Protein AF-0000000072588534 (afdb_homodimer)

Organism: Burkholderia pseudomallei (strain K96243) (NCBI:txid272560)

Sequence (194 aa):
MSRCAEKNYSAMSANGRPAMPDQKMPRVERAVLEARDKFARLEALFHVIKERLEDDCTYEWLLADLGAATAAQYAVEMNQIGQQRSAKQSSQNEVIAMSRCAEKNYSAMSANGRPAMPDQKMPRVERAVLEARDKFARLEALFHVIKERLEDDCTYEWLLADLGAATAAQYAVEMNQIGQQRSAKQSSQNEVIA

Structure (mmCIF, N/CA/C/O backbone):
data_AF-0000000072588534-model_v1
#
loop_
_entity.id
_entity.type
_entity.pdbx_description
1 polymer 'Uncharacterized protein'
#
loop_
_atom_site.group_PDB
_atom_site.id
_atom_site.type_symbol
_atom_site.label_atom_id
_atom_site.label_alt_id
_atom_site.label_comp_id
_atom_site.label_asym_id
_atom_site.label_entity_id
_atom_site.label_seq_id
_atom_site.pdbx_PDB_ins_code
_atom_site.Cartn_x
_atom_site.Cartn_y
_atom_site.Cartn_z
_atom_site.occupancy
_atom_site.B_iso_or_equiv
_atom_site.auth_seq_id
_atom_site.auth_comp_id
_atom_site.auth_asym_id
_atom_site.auth_atom_id
_atom_site.pdbx_PDB_model_num
ATOM 1 N N . MET A 1 1 ? 24.344 -12.523 -12.328 1 24.28 1 MET A N 1
ATOM 2 C CA . MET A 1 1 ? 23.766 -11.219 -12.031 1 24.28 1 MET A CA 1
ATOM 3 C C . MET A 1 1 ? 22.625 -10.906 -13.008 1 24.28 1 MET A C 1
ATOM 5 O O . MET A 1 1 ? 22.828 -10.25 -14.023 1 24.28 1 MET A O 1
ATOM 9 N N . SER A 1 2 ? 21.672 -11.891 -13.398 1 23.45 2 SER A N 1
ATOM 10 C CA . SER A 1 2 ? 21.234 -12.188 -14.758 1 23.45 2 SER A CA 1
ATOM 11 C C . SER A 1 2 ? 20.266 -11.125 -15.273 1 23.45 2 SER A C 1
ATOM 13 O O . SER A 1 2 ? 19.688 -10.383 -14.484 1 23.45 2 SER A O 1
ATOM 15 N N . ARG A 1 3 ? 19.797 -11.359 -16.594 1 24.72 3 ARG A N 1
ATOM 16 C CA . ARG A 1 3 ? 19.234 -10.719 -17.781 1 24.72 3 ARG A CA 1
ATOM 17 C C . ARG A 1 3 ? 17.812 -10.227 -17.516 1 24.72 3 ARG A C 1
ATOM 19 O O . ARG A 1 3 ? 17.188 -9.641 -18.391 1 24.72 3 ARG A O 1
ATOM 26 N N . CYS A 1 4 ? 17.188 -10.906 -16.531 1 26.67 4 CYS A N 1
ATOM 27 C CA . CYS A 1 4 ? 15.734 -10.891 -16.703 1 26.67 4 CYS A CA 1
ATOM 28 C C . CYS A 1 4 ? 15.172 -9.508 -16.422 1 26.67 4 CYS A C 1
ATOM 30 O O . CYS A 1 4 ? 13.953 -9.344 -16.312 1 26.67 4 CYS A O 1
ATOM 32 N N . ALA A 1 5 ? 15.992 -8.445 -16.016 1 24.62 5 ALA A N 1
ATOM 33 C CA . ALA A 1 5 ? 15.391 -7.395 -15.203 1 24.62 5 ALA A CA 1
ATOM 34 C C . ALA A 1 5 ? 14.695 -6.352 -16.078 1 24.62 5 ALA A C 1
ATOM 36 O O . ALA A 1 5 ? 14.25 -5.316 -15.578 1 24.62 5 ALA A O 1
ATOM 37 N N . GLU A 1 6 ? 14.602 -6.441 -17.484 1 22.14 6 GLU A N 1
ATOM 38 C CA . GLU A 1 6 ? 14.508 -5.059 -17.953 1 22.14 6 GLU A CA 1
ATOM 39 C C . GLU A 1 6 ? 13.062 -4.559 -17.906 1 22.14 6 GLU A C 1
ATOM 41 O O . GLU A 1 6 ? 12.781 -3.432 -18.312 1 22.14 6 GLU A O 1
ATOM 46 N N . LYS A 1 7 ? 12.039 -5.434 -17.516 1 23.59 7 LYS A N 1
ATOM 47 C CA . LYS A 1 7 ? 10.789 -4.98 -18.109 1 23.59 7 LYS A CA 1
ATOM 48 C C . LYS A 1 7 ? 10.414 -3.59 -17.609 1 23.59 7 LYS A C 1
ATOM 50 O O . LYS A 1 7 ? 10.836 -3.18 -16.531 1 23.59 7 LYS A O 1
ATOM 55 N N . ASN A 1 8 ? 9.352 -2.934 -18.328 1 20.25 8 ASN A N 1
ATOM 56 C CA . ASN A 1 8 ? 8.695 -1.757 -18.891 1 20.25 8 ASN A CA 1
ATOM 57 C C . ASN A 1 8 ? 7.676 -1.165 -17.922 1 20.25 8 ASN A C 1
ATOM 59 O O . ASN A 1 8 ? 6.5 -1.545 -17.938 1 20.25 8 ASN A O 1
ATOM 63 N N . TYR A 1 9 ? 7.938 -1.146 -16.562 1 27.77 9 TYR A N 1
ATOM 64 C CA . TYR A 1 9 ? 6.828 -0.562 -15.828 1 27.77 9 TYR A CA 1
ATOM 65 C C . TYR A 1 9 ? 6.555 0.866 -16.281 1 27.77 9 TYR A C 1
ATOM 67 O O . TYR A 1 9 ? 7.309 1.785 -15.953 1 27.77 9 TYR A O 1
ATOM 75 N N . SER A 1 10 ? 5.965 1.057 -17.484 1 22.94 10 SER A N 1
ATOM 76 C CA . SER A 1 10 ? 5.727 2.367 -18.078 1 22.94 10 SER A CA 1
ATOM 77 C C . SER A 1 10 ? 4.855 3.234 -17.188 1 22.94 10 SER A C 1
ATOM 79 O O . SER A 1 10 ? 4.254 2.74 -16.234 1 22.94 10 SER A O 1
ATOM 81 N N . ALA A 1 11 ? 3.742 4.094 -18 1 23.7 11 ALA A N 1
ATOM 82 C CA . ALA A 1 11 ? 3.301 5.469 -18.203 1 23.7 11 ALA A CA 1
ATOM 83 C C . ALA A 1 11 ? 2.113 5.809 -17.312 1 23.7 11 ALA A C 1
ATOM 85 O O . ALA A 1 11 ? 0.962 5.559 -17.672 1 23.7 11 ALA A O 1
ATOM 86 N N . MET A 1 12 ? 1.927 5.289 -16.094 1 29.05 12 MET A N 1
ATOM 87 C CA . MET A 1 12 ? 0.706 5.77 -15.453 1 29.05 12 MET A CA 1
ATOM 88 C C . MET A 1 12 ? 0.675 7.297 -15.422 1 29.05 12 MET A C 1
ATOM 90 O O . MET A 1 12 ? 1.501 7.922 -14.75 1 29.05 12 MET A O 1
ATOM 94 N N . SER A 1 13 ? 0.109 7.973 -16.516 1 23.45 13 SER A N 1
ATOM 95 C CA . SER A 1 13 ? 0.16 9.391 -16.844 1 23.45 13 SER A CA 1
ATOM 96 C C . SER A 1 13 ? -0.612 10.227 -15.82 1 23.45 13 SER A C 1
ATOM 98 O O . SER A 1 13 ? -1.438 9.695 -15.078 1 23.45 13 SER A O 1
ATOM 100 N N . ALA A 1 14 ? -0.593 11.781 -16.188 1 27.02 14 ALA A N 1
ATOM 101 C CA . ALA A 1 14 ? -0.363 13.18 -15.836 1 27.02 14 ALA A CA 1
ATOM 102 C C . ALA A 1 14 ? -1.682 13.906 -15.594 1 27.02 14 ALA A C 1
ATOM 104 O O . ALA A 1 14 ? -2.102 14.727 -16.422 1 27.02 14 ALA A O 1
ATOM 105 N N . ASN A 1 15 ? -2.74 13.188 -15.172 1 29.55 15 ASN A N 1
ATOM 106 C CA . ASN A 1 15 ? -3.893 14.07 -15.312 1 29.55 15 ASN A CA 1
ATOM 107 C C . ASN A 1 15 ? -3.645 15.422 -14.648 1 29.55 15 ASN A C 1
ATOM 109 O O . ASN A 1 15 ? -3.027 15.492 -13.586 1 29.55 15 ASN A O 1
ATOM 113 N N . GLY A 1 16 ? -3.568 16.578 -15.375 1 25.59 16 GLY A N 1
ATOM 114 C CA . GLY A 1 16 ? -3.287 18 -15.359 1 25.59 16 GLY A CA 1
ATOM 115 C C . GLY A 1 16 ? -4.207 18.781 -14.438 1 25.59 16 GLY A C 1
ATOM 116 O O . GLY A 1 16 ? -5.066 19.531 -14.898 1 25.59 16 GLY A O 1
ATOM 117 N N . ARG A 1 17 ? -4.934 18.422 -13.477 1 35.12 17 ARG A N 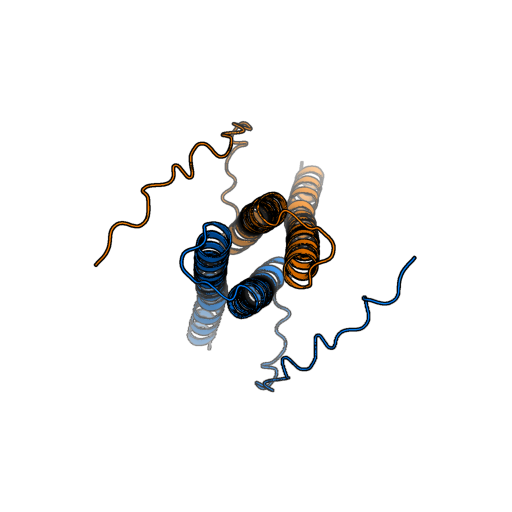1
ATOM 118 C CA . ARG A 1 17 ? -5.82 19.375 -12.828 1 35.12 17 ARG A CA 1
ATOM 119 C C . ARG A 1 17 ? -5.07 20.656 -12.445 1 35.12 17 ARG A C 1
ATOM 121 O O . ARG A 1 17 ? -3.895 20.594 -12.078 1 35.12 17 ARG A O 1
ATOM 128 N N . PRO A 1 18 ? -5.598 21.797 -12.805 1 33.94 18 PRO A N 1
ATOM 129 C CA . PRO A 1 18 ? -4.977 23.094 -12.594 1 33.94 18 PRO A CA 1
ATOM 130 C C . PRO A 1 18 ? -4.617 23.359 -11.125 1 33.94 18 PRO A C 1
ATOM 132 O O . PRO A 1 18 ? -5.281 22.828 -10.227 1 33.94 18 PRO A O 1
ATOM 135 N N . ALA A 1 19 ? -3.338 23.859 -10.906 1 36.66 19 ALA A N 1
ATOM 136 C CA . ALA A 1 19 ? -2.697 24.141 -9.617 1 36.66 19 ALA A CA 1
ATOM 137 C C . ALA A 1 19 ? -3.486 25.172 -8.828 1 36.66 19 ALA A C 1
ATOM 139 O O . ALA A 1 19 ? -3.635 26.312 -9.273 1 36.66 19 ALA A O 1
ATOM 140 N N . MET A 1 20 ? -4.691 24.891 -8.352 1 38.44 20 MET A N 1
ATOM 141 C CA . MET A 1 20 ? -5.168 25.891 -7.391 1 38.44 20 MET A CA 1
ATOM 142 C C . MET A 1 20 ? -4 26.547 -6.672 1 38.44 20 MET A C 1
ATOM 144 O O . MET A 1 20 ? -2.926 25.969 -6.547 1 38.44 20 MET A O 1
ATOM 148 N N . PRO A 1 21 ? -4.094 27.906 -6.473 1 43.03 21 PRO A N 1
ATOM 149 C CA . PRO A 1 21 ? -3.002 28.562 -5.746 1 43.03 21 PRO A CA 1
ATOM 150 C C . PRO A 1 21 ? -2.479 27.719 -4.582 1 43.03 21 PRO A C 1
ATOM 152 O O . PRO A 1 21 ? -3.256 27.047 -3.904 1 43.03 21 PRO A O 1
ATOM 155 N N . ASP A 1 22 ? -1.244 27.203 -4.711 1 44.09 22 ASP A N 1
ATOM 156 C CA . ASP A 1 22 ? -0.475 26.266 -3.91 1 44.09 22 ASP A CA 1
ATOM 157 C C . ASP A 1 22 ? -0.602 26.578 -2.42 1 44.09 22 ASP A C 1
ATOM 159 O O . ASP A 1 22 ? 0.182 27.359 -1.875 1 44.09 22 ASP A O 1
ATOM 163 N N . GLN A 1 23 ? -1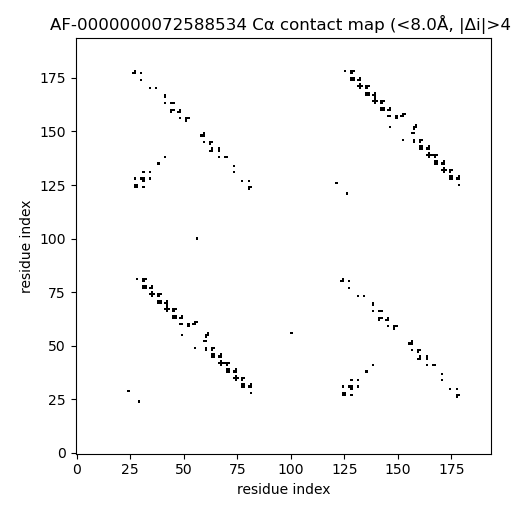.737 27.141 -2.014 1 51.19 23 GLN A N 1
ATOM 164 C CA . GLN A 1 23 ? -1.684 27.203 -0.556 1 51.19 23 GLN A CA 1
ATOM 165 C C . GLN A 1 23 ? -0.956 25.984 0.014 1 51.19 23 GLN A C 1
ATOM 167 O O . GLN A 1 23 ? -1.319 24.844 -0.278 1 51.19 23 GLN A O 1
ATOM 172 N N . LYS A 1 24 ? 0.282 26.234 0.31 1 65.31 24 LYS A N 1
ATOM 173 C CA . LYS A 1 24 ? 1.261 25.219 0.698 1 65.31 24 LYS A CA 1
ATOM 174 C C . LYS A 1 24 ? 0.671 24.25 1.716 1 65.31 24 LYS A C 1
ATOM 176 O O . LYS A 1 24 ? 0.325 24.641 2.832 1 65.31 24 LYS A O 1
ATOM 181 N N . MET A 1 25 ? -0.034 23.344 1.315 1 77.69 25 MET A N 1
ATOM 182 C CA . MET A 1 25 ? -0.526 22.266 2.162 1 77.69 25 MET A CA 1
ATOM 183 C C . MET A 1 25 ? 0.535 21.844 3.172 1 77.69 25 MET A C 1
ATOM 185 O O . MET A 1 25 ? 1.711 21.719 2.826 1 77.69 25 MET A O 1
ATOM 189 N N . PRO A 1 26 ? 0.074 22 4.457 1 80.31 26 PRO A N 1
ATOM 190 C CA . PRO A 1 26 ? 1.044 21.484 5.43 1 80.31 26 PRO A CA 1
ATOM 191 C C . PRO A 1 26 ? 1.646 20.156 5.008 1 80.31 26 PRO A C 1
ATOM 193 O O . PRO A 1 26 ? 1.003 19.375 4.297 1 80.31 26 PRO A O 1
ATOM 196 N N . ARG A 1 27 ? 2.828 19.922 5.336 1 85.44 27 ARG A N 1
ATOM 197 C CA . ARG A 1 27 ? 3.574 18.719 4.957 1 85.44 27 ARG A CA 1
ATOM 198 C C . ARG A 1 27 ? 2.783 17.469 5.281 1 85.44 27 ARG A C 1
ATOM 200 O O . ARG A 1 27 ? 2.742 16.531 4.48 1 85.44 27 ARG A O 1
ATOM 207 N N . VAL A 1 28 ? 2.166 17.469 6.441 1 87.69 28 VAL A N 1
ATOM 208 C CA . VAL A 1 28 ? 1.434 16.281 6.887 1 87.69 28 VAL A CA 1
ATOM 209 C C . VAL A 1 28 ? 0.201 16.078 6.008 1 87.69 28 VAL A C 1
ATOM 211 O O . VAL A 1 28 ? -0.15 14.945 5.676 1 87.69 28 VAL A O 1
ATOM 214 N N . GLU A 1 29 ? -0.405 17.234 5.664 1 87.38 29 GLU A N 1
ATOM 215 C CA . GLU A 1 29 ? -1.578 17.141 4.801 1 87.38 29 GLU A CA 1
ATOM 216 C C . GLU A 1 29 ? -1.204 16.625 3.412 1 87.38 29 GLU A C 1
ATOM 218 O O . GLU A 1 29 ? -1.919 15.805 2.836 1 87.38 29 GLU A O 1
ATOM 223 N N . ARG A 1 30 ? -0.091 17.109 2.971 1 91.62 30 ARG A N 1
ATOM 224 C CA . ARG A 1 30 ? 0.399 16.656 1.675 1 91.62 30 ARG A CA 1
ATOM 225 C C . ARG A 1 30 ? 0.75 15.164 1.71 1 91.62 30 ARG A C 1
ATOM 227 O O . ARG A 1 30 ? 0.529 14.445 0.733 1 91.62 30 ARG A O 1
ATOM 234 N N . ALA A 1 31 ? 1.218 14.688 2.832 1 93.69 31 ALA A N 1
ATOM 235 C CA . ALA A 1 31 ? 1.618 13.289 2.986 1 93.69 31 ALA A CA 1
ATOM 236 C C . ALA A 1 31 ? 0.416 12.359 2.865 1 93.69 31 ALA A C 1
ATOM 238 O O . ALA A 1 31 ? 0.532 11.25 2.336 1 93.69 31 ALA A O 1
ATOM 239 N N . VAL A 1 32 ? -0.696 12.867 3.316 1 94.75 32 VAL A N 1
ATOM 240 C CA . VAL A 1 32 ? -1.903 12.047 3.238 1 94.75 32 VAL A CA 1
ATOM 241 C C . VAL A 1 32 ? -2.332 11.898 1.781 1 94.75 32 VAL A C 1
ATOM 243 O O . VAL A 1 32 ? -2.693 10.805 1.346 1 94.75 32 VAL A O 1
ATOM 246 N N . LEU A 1 33 ? -2.205 12.961 1.073 1 93.19 33 LEU A N 1
ATOM 247 C CA . LEU A 1 33 ? -2.557 12.914 -0.342 1 93.19 33 LEU A CA 1
ATOM 248 C C . LEU A 1 33 ? -1.575 12.031 -1.112 1 93.19 33 LEU A C 1
ATOM 250 O O . LEU A 1 33 ? -1.979 11.266 -1.989 1 93.19 33 LEU A O 1
ATOM 254 N N . GLU A 1 34 ? -0.393 12.148 -0.75 1 95.31 34 GLU A N 1
ATOM 255 C CA . GLU A 1 34 ? 0.629 11.305 -1.36 1 95.31 34 GLU A CA 1
ATOM 256 C C . GLU A 1 34 ? 0.406 9.836 -1.018 1 95.31 34 GLU A C 1
ATOM 258 O O . GLU A 1 34 ? 0.636 8.953 -1.851 1 95.31 34 GLU A O 1
ATOM 263 N N . ALA A 1 35 ? -0.028 9.609 0.196 1 97.44 35 ALA A N 1
ATOM 264 C CA . ALA A 1 35 ? -0.323 8.242 0.608 1 97.44 35 ALA A CA 1
ATOM 265 C C . ALA A 1 35 ? -1.42 7.629 -0.26 1 97.44 35 ALA A C 1
ATOM 267 O O . ALA A 1 35 ? -1.339 6.461 -0.642 1 97.44 35 ALA A O 1
ATOM 268 N N . ARG A 1 36 ? -2.385 8.422 -0.644 1 97.19 36 ARG A N 1
ATOM 269 C CA . ARG A 1 36 ? -3.438 7.953 -1.539 1 97.19 36 ARG A CA 1
ATOM 270 C C . ARG A 1 36 ? -2.852 7.422 -2.842 1 97.19 36 ARG A C 1
ATOM 272 O O . ARG A 1 36 ? -3.215 6.332 -3.293 1 97.19 36 ARG A O 1
ATOM 279 N N . ASP A 1 37 ? -1.984 8.172 -3.439 1 97.62 37 ASP A N 1
ATOM 280 C CA . ASP A 1 37 ? -1.374 7.777 -4.703 1 97.62 37 ASP A CA 1
ATOM 281 C C . ASP A 1 37 ? -0.491 6.543 -4.527 1 97.62 37 ASP A C 1
ATOM 283 O O . ASP A 1 37 ? -0.427 5.688 -5.414 1 97.62 37 ASP A O 1
ATOM 287 N N . LYS A 1 38 ? 0.158 6.477 -3.445 1 97.69 38 LYS A N 1
ATOM 288 C CA . LYS A 1 38 ? 1.014 5.336 -3.129 1 97.69 38 LYS A CA 1
ATOM 289 C C . LYS A 1 38 ? 0.194 4.059 -2.98 1 97.69 38 LYS A C 1
ATOM 291 O O . LYS A 1 38 ? 0.593 3 -3.469 1 97.69 38 LYS A O 1
ATOM 296 N N . PHE A 1 39 ? -1.006 4.113 -2.363 1 98.38 39 PHE A N 1
ATOM 297 C CA . PHE A 1 39 ? -1.905 2.969 -2.279 1 98.38 39 PHE A CA 1
ATOM 298 C C . PHE A 1 39 ? -2.373 2.545 -3.666 1 98.38 39 PHE A C 1
ATOM 300 O O . PHE A 1 39 ? -2.443 1.352 -3.967 1 98.38 39 PHE A O 1
ATOM 307 N N . ALA A 1 40 ? -2.617 3.504 -4.531 1 98.25 40 ALA A N 1
ATOM 308 C CA . ALA A 1 40 ? -3.049 3.195 -5.895 1 98.25 40 ALA A CA 1
ATOM 309 C C . ALA A 1 40 ? -1.961 2.447 -6.656 1 98.25 40 ALA A C 1
ATOM 311 O O . ALA A 1 40 ? -2.254 1.531 -7.43 1 98.25 40 ALA A O 1
ATOM 312 N N . ARG A 1 41 ? -0.736 2.836 -6.457 1 98 41 ARG A N 1
ATOM 313 C CA . ARG A 1 41 ? 0.383 2.16 -7.105 1 98 41 ARG A CA 1
ATOM 314 C C . ARG A 1 41 ? 0.508 0.72 -6.621 1 98 41 ARG A C 1
ATOM 316 O O . ARG A 1 41 ? 0.754 -0.188 -7.418 1 98 41 ARG A O 1
ATOM 323 N N . LEU A 1 42 ? 0.341 0.483 -5.34 1 98.56 42 LEU A N 1
ATOM 324 C CA . LEU A 1 42 ? 0.404 -0.87 -4.797 1 98.56 42 LEU A CA 1
ATOM 325 C C . LEU A 1 42 ? -0.773 -1.707 -5.285 1 98.56 42 LEU A C 1
ATOM 327 O O . LEU A 1 42 ? -0.611 -2.887 -5.602 1 98.56 42 LEU A O 1
ATOM 331 N N . GLU A 1 43 ? -1.953 -1.139 -5.363 1 98.56 43 GLU A N 1
ATOM 332 C CA . GLU A 1 43 ? -3.096 -1.821 -5.965 1 98.56 43 GLU A CA 1
ATOM 333 C C . GLU A 1 43 ? -2.766 -2.324 -7.367 1 98.56 43 GLU A C 1
ATOM 335 O O . GLU A 1 43 ? -3.062 -3.471 -7.707 1 98.56 43 GLU A O 1
ATOM 340 N N . ALA A 1 44 ? -2.172 -1.477 -8.156 1 98.31 44 ALA A N 1
ATOM 341 C CA . ALA A 1 44 ? -1.819 -1.82 -9.531 1 98.31 44 ALA A CA 1
ATOM 342 C C . ALA A 1 44 ? -0.85 -2.998 -9.57 1 98.31 44 ALA A C 1
ATOM 344 O O . ALA A 1 44 ? -0.979 -3.889 -10.414 1 98.31 44 ALA A O 1
ATOM 345 N N . LEU A 1 45 ? 0.072 -3.033 -8.664 1 97.69 45 LEU A N 1
ATOM 346 C CA . LEU A 1 45 ? 1.027 -4.133 -8.625 1 97.69 45 LEU A CA 1
ATOM 347 C C . LEU A 1 45 ? 0.322 -5.457 -8.344 1 97.69 45 LEU A C 1
ATOM 349 O O . LEU A 1 45 ? 0.611 -6.469 -8.992 1 97.69 45 LEU A O 1
ATOM 353 N N . PHE A 1 46 ? -0.643 -5.508 -7.453 1 97.94 46 PHE A N 1
ATOM 354 C CA . PHE A 1 46 ? -1.429 -6.707 -7.188 1 97.94 46 PHE A CA 1
ATOM 355 C C . PHE A 1 46 ? -2.201 -7.137 -8.43 1 97.94 46 PHE A C 1
ATOM 357 O O . PHE A 1 46 ? -2.303 -8.328 -8.727 1 97.94 46 PHE A O 1
ATOM 364 N N . HIS A 1 47 ? -2.74 -6.148 -9.172 1 98 47 HIS A N 1
ATOM 365 C CA . HIS A 1 47 ? -3.508 -6.473 -10.367 1 98 47 HIS A CA 1
ATOM 366 C C . HIS A 1 47 ? -2.629 -7.137 -11.422 1 98 47 HIS A C 1
ATOM 368 O O . HIS A 1 47 ? -3.055 -8.086 -12.078 1 98 47 HIS A O 1
ATOM 374 N N . VAL A 1 48 ? -1.447 -6.719 -11.602 1 97.81 48 VAL A N 1
ATOM 375 C CA . VAL A 1 48 ? -0.535 -7.309 -12.578 1 97.81 48 VAL A CA 1
ATOM 376 C C . VAL A 1 48 ? -0.204 -8.742 -12.172 1 97.81 48 VAL A C 1
ATOM 378 O O . VAL A 1 48 ? -0.158 -9.633 -13.023 1 97.81 48 VAL A O 1
ATOM 381 N N . ILE A 1 49 ? 0.049 -9.008 -10.891 1 97 49 ILE A N 1
ATOM 382 C CA . ILE A 1 49 ? 0.326 -10.352 -10.398 1 97 49 ILE A CA 1
ATOM 383 C C . ILE A 1 49 ? -0.844 -11.273 -10.727 1 97 49 ILE A C 1
ATOM 385 O O . ILE A 1 49 ? -0.646 -12.375 -11.242 1 97 49 ILE A O 1
ATOM 389 N N . LYS A 1 50 ? -2.043 -10.836 -10.5 1 96.56 50 LYS A N 1
ATOM 390 C CA . LYS A 1 50 ? -3.246 -11.609 -10.805 1 96.56 50 LYS A CA 1
ATOM 391 C C . LYS A 1 50 ? -3.299 -11.977 -12.281 1 96.56 50 LYS A C 1
ATOM 393 O O . LYS A 1 50 ? -3.627 -13.109 -12.633 1 96.56 50 LYS A O 1
ATOM 398 N N . GLU A 1 51 ? -3.012 -11.047 -13.039 1 96.19 51 GLU A N 1
ATOM 399 C CA . GLU A 1 51 ? -3.066 -11.242 -14.484 1 96.19 51 GLU A CA 1
ATOM 400 C C . GLU A 1 51 ? -2.059 -12.297 -14.93 1 96.19 51 GLU A C 1
ATOM 402 O O . GLU A 1 51 ? -2.299 -13.023 -15.898 1 96.19 51 GLU A O 1
ATOM 407 N N . ARG A 1 52 ? -0.991 -12.367 -14.219 1 94.62 52 ARG A N 1
ATOM 408 C CA . ARG A 1 52 ? 0.084 -13.281 -14.586 1 94.62 52 ARG A CA 1
ATOM 409 C C . ARG A 1 52 ? -0.157 -14.672 -14.016 1 94.62 52 ARG A C 1
ATOM 411 O O . ARG A 1 52 ? 0.431 -15.648 -14.484 1 94.62 52 ARG A O 1
ATOM 418 N N . LEU A 1 53 ? -0.962 -14.633 -12.906 1 92.88 53 LEU A N 1
ATOM 419 C CA . LEU A 1 53 ? -1.292 -15.922 -12.305 1 92.88 53 LEU A CA 1
ATOM 420 C C . LEU A 1 53 ? -2.418 -16.609 -13.07 1 92.88 53 LEU A C 1
ATOM 422 O O . LEU A 1 53 ? -3.424 -15.977 -13.398 1 92.88 53 LEU A O 1
ATOM 426 N N . GLU A 1 54 ? -2.305 -17.328 -14.102 1 82.5 54 GLU A N 1
ATOM 427 C CA . GLU A 1 54 ? -3.139 -18.016 -15.078 1 82.5 54 GLU A CA 1
ATOM 428 C C . GLU A 1 54 ? -4.402 -18.578 -14.43 1 82.5 54 GLU A C 1
ATOM 430 O O . GLU A 1 54 ? -5.477 -18.547 -15.031 1 82.5 54 GLU A O 1
ATOM 435 N N . ASP A 1 55 ? -4.363 -19.078 -13.242 1 90.31 55 ASP A N 1
ATOM 436 C CA . ASP A 1 55 ? -5.48 -19.703 -12.555 1 90.31 55 ASP A CA 1
ATOM 437 C C . ASP A 1 55 ? -5.977 -18.844 -11.398 1 90.31 55 ASP A C 1
ATOM 439 O O . ASP A 1 55 ? -5.23 -18.562 -10.461 1 90.31 55 ASP A O 1
ATOM 443 N N . ASP A 1 56 ? -7.203 -18.453 -11.406 1 89.81 56 ASP A N 1
ATOM 444 C CA . ASP A 1 56 ? -7.797 -17.578 -10.398 1 89.81 56 ASP A CA 1
ATOM 445 C C . ASP A 1 56 ? -8.266 -18.375 -9.188 1 89.81 56 ASP A C 1
ATOM 447 O O . ASP A 1 56 ? -8.875 -17.828 -8.273 1 89.81 56 ASP A O 1
ATOM 451 N N . CYS A 1 57 ? -7.992 -19.594 -9.094 1 91.38 57 CYS A N 1
ATOM 452 C CA . CYS A 1 57 ? -8.422 -20.453 -7.988 1 91.38 57 CYS A CA 1
ATOM 453 C C . CYS A 1 57 ? -7.254 -20.797 -7.074 1 91.38 57 CYS A C 1
ATOM 455 O O . CYS A 1 57 ? -7.418 -21.516 -6.094 1 91.38 57 CYS A O 1
ATOM 457 N N . THR A 1 58 ? -6.145 -20.281 -7.398 1 92.56 58 THR A N 1
ATOM 458 C CA . THR A 1 58 ? -4.988 -20.562 -6.555 1 92.56 58 THR A CA 1
ATOM 459 C C . THR A 1 58 ? -4.988 -19.656 -5.324 1 92.56 58 THR A C 1
ATOM 461 O O . THR A 1 58 ? -5.609 -18.594 -5.332 1 92.56 58 THR A O 1
ATOM 464 N N . TYR A 1 59 ? -4.289 -20.094 -4.277 1 95 59 TYR A N 1
ATOM 465 C CA . TYR A 1 59 ? -4.137 -19.312 -3.053 1 95 59 TYR A CA 1
ATOM 466 C C . TYR A 1 59 ? -3.428 -18 -3.324 1 95 59 TYR A C 1
ATOM 468 O O . TYR A 1 59 ? -3.834 -16.953 -2.816 1 95 59 TYR A O 1
ATOM 476 N N . GLU A 1 60 ? -2.43 -18.031 -4.258 1 94.94 60 GLU A N 1
ATOM 477 C CA . GLU A 1 60 ? -1.669 -16.844 -4.594 1 94.94 60 GLU A CA 1
ATOM 478 C C . GLU A 1 60 ? -2.553 -15.797 -5.277 1 94.94 60 GLU A C 1
ATOM 480 O O . GLU A 1 60 ? -2.443 -14.602 -5 1 94.94 60 GLU A O 1
ATOM 485 N N . TRP A 1 61 ? -3.393 -16.281 -6.09 1 96.19 61 TRP A N 1
ATOM 486 C CA . TRP A 1 61 ? -4.309 -15.375 -6.781 1 96.19 61 TRP A CA 1
ATOM 487 C C . TRP A 1 61 ? -5.277 -14.727 -5.801 1 96.19 61 TRP A C 1
ATOM 489 O O . TRP A 1 61 ? -5.5 -13.508 -5.852 1 96.19 61 TRP A O 1
ATOM 499 N N . LEU A 1 62 ? -5.781 -15.484 -4.859 1 97.12 62 LEU A N 1
ATOM 500 C CA . LEU A 1 62 ? -6.723 -14.977 -3.865 1 97.12 62 LEU A CA 1
ATOM 501 C C . LEU A 1 62 ? -6.059 -13.938 -2.969 1 97.12 62 LEU A C 1
ATOM 503 O O . LEU A 1 62 ? -6.672 -12.922 -2.627 1 97.12 62 LEU A O 1
ATOM 507 N N . LEU A 1 63 ? -4.836 -14.172 -2.654 1 97.38 63 LEU A N 1
ATOM 508 C CA . LEU A 1 63 ? -4.086 -13.219 -1.839 1 97.38 63 LEU A CA 1
ATOM 509 C C . LEU A 1 63 ? -3.852 -11.922 -2.598 1 97.38 63 LEU A C 1
ATOM 511 O O . LEU A 1 63 ? -3.971 -10.836 -2.025 1 97.38 63 LEU A O 1
ATOM 515 N N . ALA A 1 64 ? -3.527 -12.008 -3.869 1 97.88 64 ALA A N 1
ATOM 516 C CA . ALA A 1 64 ? -3.344 -10.82 -4.703 1 97.88 64 ALA A CA 1
ATOM 517 C C . ALA A 1 64 ? -4.645 -10.031 -4.828 1 97.88 64 ALA A C 1
ATOM 519 O O . ALA A 1 64 ? -4.637 -8.797 -4.785 1 97.88 64 ALA A O 1
ATOM 520 N N . ASP A 1 65 ? -5.758 -10.742 -4.91 1 97.88 65 ASP A N 1
ATOM 521 C CA . ASP A 1 65 ? -7.07 -10.109 -4.973 1 97.88 65 ASP A CA 1
ATOM 522 C C . ASP A 1 65 ? -7.387 -9.367 -3.674 1 97.88 65 ASP A C 1
ATOM 524 O O . ASP A 1 65 ? -7.844 -8.227 -3.701 1 97.88 65 ASP A O 1
ATOM 528 N N . LEU A 1 66 ? -7.145 -9.984 -2.582 1 97.75 66 LEU A N 1
ATOM 529 C CA . LEU A 1 66 ? -7.316 -9.359 -1.273 1 97.75 66 LEU A CA 1
ATOM 530 C C . LEU A 1 66 ? -6.418 -8.141 -1.128 1 97.75 66 LEU A C 1
ATOM 532 O O . LEU A 1 66 ? -6.855 -7.094 -0.638 1 97.75 66 LEU A O 1
ATOM 536 N N . GLY A 1 67 ? -5.145 -8.289 -1.611 1 98.31 67 GLY A N 1
ATOM 537 C CA . GLY A 1 67 ? -4.215 -7.172 -1.588 1 98.31 67 GLY A CA 1
ATOM 538 C C . GLY A 1 67 ? -4.688 -5.988 -2.412 1 98.31 67 GLY A C 1
ATOM 539 O O . GLY A 1 67 ? -4.641 -4.848 -1.948 1 98.31 67 GLY A O 1
ATOM 540 N N . ALA A 1 68 ? -5.207 -6.211 -3.553 1 98.06 68 ALA A N 1
ATOM 541 C CA . ALA A 1 68 ? -5.715 -5.16 -4.434 1 98.06 68 ALA A CA 1
ATOM 542 C C . ALA A 1 68 ? -6.898 -4.438 -3.801 1 98.06 68 ALA A C 1
ATOM 544 O O . ALA A 1 68 ? -6.945 -3.205 -3.783 1 98.06 68 ALA A O 1
ATOM 545 N N . ALA A 1 69 ? -7.809 -5.188 -3.256 1 98.25 69 ALA A N 1
ATOM 546 C CA . ALA A 1 69 ? -8.992 -4.621 -2.619 1 98.25 69 ALA A CA 1
ATOM 547 C C . ALA A 1 69 ? -8.617 -3.797 -1.392 1 98.25 69 ALA A C 1
ATOM 549 O O . ALA A 1 69 ? -9.148 -2.705 -1.182 1 98.25 69 ALA A O 1
ATOM 550 N N . THR A 1 70 ? -7.742 -4.273 -0.611 1 98.31 70 THR A N 1
ATOM 551 C CA . THR A 1 70 ? -7.273 -3.6 0.595 1 98.31 70 THR A CA 1
ATOM 552 C C . THR A 1 70 ? -6.594 -2.279 0.247 1 98.31 70 THR A C 1
ATOM 554 O O . THR A 1 70 ? -6.887 -1.245 0.851 1 98.31 70 THR A O 1
ATOM 557 N N . ALA A 1 71 ? -5.727 -2.297 -0.741 1 98.5 71 ALA A N 1
ATOM 558 C CA . ALA A 1 71 ? -5.039 -1.087 -1.184 1 98.5 71 ALA A CA 1
ATOM 559 C C . ALA A 1 71 ? -6.031 -0.052 -1.705 1 98.5 71 ALA A C 1
ATOM 561 O O . ALA A 1 71 ? -5.902 1.141 -1.418 1 98.5 71 ALA A O 1
ATOM 562 N N . ALA A 1 72 ? -7.023 -0.458 -2.404 1 98.5 72 ALA A N 1
ATOM 563 C CA . ALA A 1 72 ? -8.062 0.43 -2.916 1 98.5 72 ALA A CA 1
ATOM 564 C C . ALA A 1 72 ? -8.828 1.089 -1.773 1 98.5 72 ALA A C 1
ATOM 566 O O . ALA A 1 72 ? -9.078 2.297 -1.8 1 98.5 72 ALA A O 1
ATOM 567 N N . GLN A 1 73 ? -9.227 0.322 -0.807 1 98.5 73 GLN A N 1
ATOM 568 C CA . GLN A 1 73 ? -9.945 0.837 0.35 1 98.5 73 GLN A CA 1
ATOM 569 C C . GLN A 1 73 ? -9.125 1.891 1.088 1 98.5 73 GLN A C 1
ATOM 571 O O . GLN A 1 73 ? -9.656 2.934 1.479 1 98.5 73 GLN A O 1
ATOM 576 N N . TYR A 1 74 ? -7.875 1.657 1.239 1 97.75 74 TYR A N 1
ATOM 577 C CA . TYR A 1 74 ? -7.004 2.605 1.923 1 97.75 74 TYR A CA 1
ATOM 578 C C . TYR A 1 74 ? -6.883 3.904 1.132 1 97.75 74 TYR A C 1
ATOM 580 O O . TYR A 1 74 ? -6.871 4.992 1.712 1 97.75 74 TYR A O 1
ATOM 588 N N . ALA A 1 75 ? -6.781 3.838 -0.192 1 97.38 75 ALA A N 1
ATOM 589 C CA . ALA A 1 75 ? -6.734 5.023 -1.044 1 97.38 75 ALA A CA 1
ATOM 590 C C . ALA A 1 75 ? -7.98 5.887 -0.855 1 97.38 75 ALA A C 1
ATOM 592 O O . ALA A 1 75 ? -7.883 7.105 -0.715 1 97.38 75 ALA A O 1
ATOM 593 N N . VAL A 1 76 ? -9.094 5.262 -0.768 1 97.31 76 VAL A N 1
ATOM 594 C CA . VAL A 1 76 ? -10.359 5.961 -0.584 1 97.31 76 VAL A CA 1
ATOM 595 C C . VAL A 1 76 ? -10.375 6.664 0.772 1 97.31 76 VAL A C 1
ATOM 597 O O . VAL A 1 76 ? -10.781 7.824 0.875 1 97.31 76 VAL A O 1
ATOM 600 N N . GLU A 1 77 ? -9.914 5.969 1.792 1 95.06 77 GLU A N 1
ATOM 601 C CA . GLU A 1 77 ? -9.852 6.531 3.137 1 95.06 77 GLU A CA 1
ATOM 602 C C . GLU A 1 77 ? -8.977 7.785 3.168 1 95.06 77 GLU A C 1
ATOM 604 O O . GLU A 1 77 ? -9.375 8.805 3.73 1 95.06 77 GLU A O 1
ATOM 609 N N . MET A 1 78 ? -7.797 7.746 2.551 1 95.25 78 MET A N 1
ATOM 610 C CA . MET A 1 78 ? -6.898 8.898 2.51 1 95.25 78 MET A CA 1
ATOM 611 C C . MET A 1 78 ? -7.527 10.055 1.738 1 95.25 78 MET A C 1
ATOM 613 O O . MET A 1 78 ? -7.387 11.211 2.127 1 95.25 78 MET A O 1
ATOM 617 N N . ASN A 1 79 ? -8.211 9.75 0.707 1 94.31 79 ASN A N 1
ATOM 618 C CA . ASN A 1 79 ? -8.898 10.758 -0.086 1 94.31 79 ASN A CA 1
ATOM 619 C C . ASN A 1 79 ? -9.953 11.5 0.738 1 94.31 79 ASN A C 1
ATOM 621 O O . ASN A 1 79 ? -10.055 12.727 0.667 1 94.31 79 ASN A O 1
ATOM 625 N N . GLN A 1 80 ? -10.672 10.773 1.542 1 93.44 80 GLN A N 1
ATOM 626 C CA . GLN A 1 80 ? -11.719 11.344 2.387 1 93.44 80 GLN A CA 1
ATOM 627 C C . GLN A 1 80 ? -11.125 12.258 3.455 1 93.44 80 GLN A C 1
ATOM 629 O O . GLN A 1 80 ? -11.656 13.328 3.729 1 93.44 80 GLN A O 1
ATOM 634 N N . ILE A 1 81 ? -9.977 11.867 3.918 1 90.25 81 ILE A N 1
ATOM 635 C CA . ILE A 1 81 ? -9.305 12.656 4.945 1 90.25 81 ILE A CA 1
ATOM 636 C C . ILE A 1 81 ? -8.719 13.922 4.324 1 90.25 81 ILE A C 1
ATOM 638 O O . ILE A 1 81 ? -8.781 15 4.918 1 90.25 81 ILE A O 1
ATOM 642 N N . GLY A 1 82 ? -8.188 13.805 3.168 1 86 82 GLY A N 1
ATOM 643 C CA . GLY A 1 82 ? -7.629 14.945 2.463 1 86 82 GLY A CA 1
ATOM 644 C C . GLY A 1 82 ? -8.672 15.977 2.07 1 86 82 GLY A C 1
ATOM 645 O O . GLY A 1 82 ? -8.406 17.172 2.107 1 86 82 GLY A O 1
ATOM 646 N N . GLN A 1 83 ? -9.844 15.562 1.668 1 83.94 83 GLN A N 1
ATOM 647 C CA . GLN A 1 83 ? -10.922 16.438 1.193 1 83.94 83 GLN A CA 1
ATOM 648 C C . GLN A 1 83 ? -11.586 17.172 2.354 1 83.94 83 GLN A C 1
ATOM 650 O O . GLN A 1 83 ? -12.102 18.266 2.182 1 83.94 83 GLN A O 1
ATOM 655 N N . GLN A 1 84 ? -11.805 16.562 3.4 1 74 84 GLN A N 1
ATOM 656 C CA . GLN A 1 84 ? -12.445 17.188 4.547 1 74 84 GLN A CA 1
ATOM 657 C C . GLN A 1 84 ? -11.75 18.5 4.918 1 74 84 GLN A C 1
ATOM 659 O O . GLN A 1 84 ? -12.398 19.453 5.344 1 74 84 GLN A O 1
ATOM 664 N N . ARG A 1 85 ? -10.57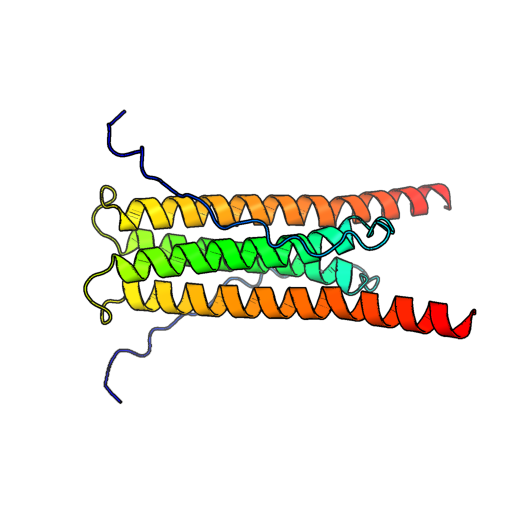 18.672 4.613 1 61.38 85 ARG A N 1
ATOM 665 C CA . ARG A 1 85 ? -9.883 19.922 4.938 1 61.38 85 ARG A CA 1
ATOM 666 C C . ARG A 1 85 ? -10.125 20.969 3.859 1 61.38 85 ARG A C 1
ATOM 668 O O . ARG A 1 85 ? -10.25 22.156 4.16 1 61.38 85 ARG A O 1
ATOM 675 N N . SER A 1 86 ? -10.125 20.469 2.613 1 58.69 86 SER A N 1
ATOM 676 C CA . SER A 1 86 ? -10.422 21.453 1.574 1 58.69 86 SER A CA 1
ATOM 677 C C . SER A 1 86 ? -11.812 22.047 1.761 1 58.69 86 SER A C 1
ATOM 679 O O . SER A 1 86 ? -12.016 23.25 1.54 1 58.69 86 SER A O 1
ATOM 681 N N . ALA A 1 87 ? -12.719 21.266 2.205 1 57.81 87 ALA A N 1
ATOM 682 C CA . ALA A 1 87 ? -14.07 21.766 2.398 1 57.81 87 ALA A CA 1
ATOM 683 C C . ALA A 1 87 ? -14.141 22.703 3.598 1 57.81 87 ALA A C 1
ATOM 685 O O . ALA A 1 87 ? -14.836 23.734 3.553 1 57.81 87 ALA A O 1
ATOM 686 N N . LYS A 1 88 ? -13.43 22.453 4.621 1 57.72 88 LYS A N 1
ATOM 687 C CA . LYS A 1 88 ? -13.477 23.297 5.801 1 57.72 88 LYS A CA 1
ATOM 688 C C . LYS A 1 88 ? -12.766 24.625 5.547 1 57.72 88 LYS A C 1
ATOM 690 O O . LYS A 1 88 ? -13.219 25.672 6.012 1 57.72 88 LYS A O 1
ATOM 695 N N . GLN A 1 89 ? -11.656 24.594 4.824 1 54.66 89 GLN A N 1
ATOM 696 C CA . GLN A 1 89 ? -10.961 25.828 4.508 1 54.66 89 GLN A CA 1
ATOM 697 C C . GLN A 1 89 ? -11.797 26.719 3.59 1 54.66 89 GLN A C 1
ATOM 699 O O . GLN A 1 89 ? -11.82 27.938 3.752 1 54.66 89 GLN A O 1
ATOM 704 N N . SER A 1 90 ? -12.438 26.031 2.684 1 55.53 90 SER A N 1
ATOM 705 C CA . SER A 1 90 ? -13.273 26.828 1.785 1 55.53 90 SER A CA 1
ATOM 706 C C . SER A 1 90 ? -14.438 27.469 2.533 1 55.53 90 SER A C 1
ATOM 708 O O . SER A 1 90 ? -14.805 28.609 2.256 1 55.53 90 SER A O 1
ATOM 710 N N . SER A 1 91 ? -14.992 26.719 3.504 1 54.53 91 SER A N 1
ATOM 711 C CA . SER A 1 91 ? -16.125 27.266 4.246 1 54.53 91 SER A CA 1
ATOM 712 C C . SER A 1 91 ? -15.68 28.422 5.152 1 54.53 91 SER A C 1
ATOM 714 O O . SER A 1 91 ? -16.406 29.406 5.32 1 54.53 91 SER A O 1
ATOM 716 N N . GLN A 1 92 ? -14.523 28.344 5.719 1 51.59 92 GLN A N 1
ATOM 717 C CA . GLN A 1 92 ? -14.047 29.422 6.586 1 51.59 92 GLN A CA 1
ATOM 718 C C . GLN A 1 92 ? -13.703 30.672 5.781 1 51.59 92 GLN A C 1
ATOM 720 O O . GLN A 1 92 ? -13.945 31.781 6.234 1 51.59 92 GLN A O 1
ATOM 725 N N . ASN A 1 93 ? -13.188 30.375 4.617 1 54.81 93 ASN A N 1
ATOM 726 C CA . ASN A 1 93 ? -12.875 31.516 3.762 1 54.81 93 ASN A CA 1
ATOM 727 C C . ASN A 1 93 ? -14.141 32.219 3.281 1 54.81 93 ASN A C 1
ATOM 729 O O . ASN A 1 93 ? -14.148 33.438 3.102 1 54.81 93 ASN A O 1
ATOM 733 N N . GLU A 1 94 ? -15.172 31.453 3.143 1 56.69 94 GLU A N 1
ATOM 734 C CA . GLU A 1 94 ? -16.422 32.062 2.695 1 56.69 94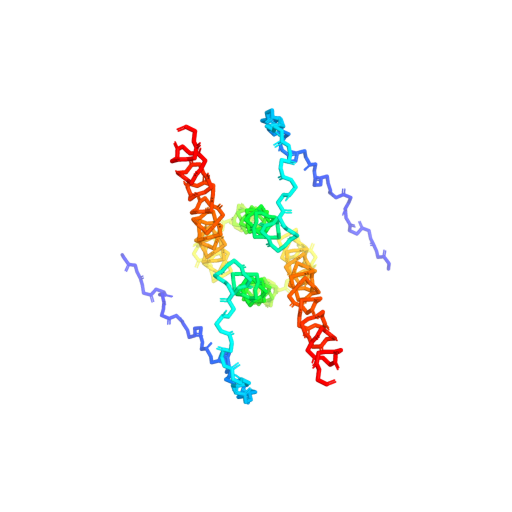 GLU A CA 1
ATOM 735 C C . GLU A 1 94 ? -17.047 32.906 3.801 1 56.69 94 GLU A C 1
ATOM 737 O O . GLU A 1 94 ? -17.672 33.938 3.527 1 56.69 94 GLU A O 1
ATOM 742 N N . VAL A 1 95 ? -16.828 32.594 5.023 1 61.94 95 VAL A N 1
ATOM 743 C CA . VAL A 1 95 ? -17.453 33.312 6.117 1 61.94 95 VAL A CA 1
ATOM 744 C C . VAL A 1 95 ? -16.703 34.625 6.387 1 61.94 95 VAL A C 1
ATOM 746 O O . VAL A 1 95 ? -17.25 35.594 6.93 1 61.94 95 VAL A O 1
ATOM 749 N N . ILE A 1 96 ? -15.398 34.562 5.992 1 58.22 96 ILE A N 1
ATOM 750 C CA . ILE A 1 96 ? -14.617 35.75 6.285 1 58.22 96 ILE A CA 1
ATOM 751 C C . ILE A 1 96 ? -14.688 36.719 5.105 1 58.22 96 ILE A C 1
ATOM 753 O O . ILE A 1 96 ? -14.375 37.906 5.246 1 58.22 96 ILE A O 1
ATOM 757 N N . ALA A 1 97 ? -15.195 36.25 4.027 1 54.53 97 ALA A N 1
ATOM 758 C CA . ALA A 1 97 ? -15.367 37.188 2.926 1 54.53 97 ALA A CA 1
ATOM 759 C C . ALA A 1 97 ? -16.703 37.906 3.025 1 54.53 97 ALA A C 1
ATOM 761 O O . ALA A 1 97 ? -17.688 37.344 3.5 1 54.53 97 ALA A O 1
ATOM 762 N N . MET B 1 1 ? -21.312 -20.266 -6.828 1 26.23 1 MET B N 1
ATOM 763 C CA . MET B 1 1 ? -21.188 -19.688 -5.488 1 26.23 1 MET B CA 1
ATOM 764 C C . MET B 1 1 ? -20.031 -20.344 -4.73 1 26.23 1 MET B C 1
ATOM 766 O O . MET B 1 1 ? -19.953 -20.25 -3.504 1 26.23 1 MET B O 1
ATOM 770 N N . SER B 1 2 ? -19.047 -21.016 -5.453 1 24.12 2 SER B N 1
ATOM 771 C CA . SER B 1 2 ? -18.562 -22.312 -4.988 1 24.12 2 SER B CA 1
ATOM 772 C C . SER B 1 2 ? -17.734 -22.172 -3.721 1 24.12 2 SER B C 1
ATOM 774 O O . SER B 1 2 ? -17.297 -21.078 -3.375 1 24.12 2 SER B O 1
ATOM 776 N N . ARG B 1 3 ? -17.031 -23.344 -3.383 1 27.33 3 ARG B N 1
ATOM 777 C CA . ARG B 1 3 ? -16.422 -24.094 -2.287 1 27.33 3 ARG B CA 1
ATOM 778 C C . ARG B 1 3 ? -15.164 -23.406 -1.777 1 27.33 3 ARG B C 1
ATOM 780 O O . ARG B 1 3 ? -14.438 -23.953 -0.949 1 27.33 3 ARG B O 1
ATOM 787 N N . CYS B 1 4 ? -14.516 -22.562 -2.727 1 30.17 4 CYS B N 1
ATOM 788 C CA . CYS B 1 4 ? -13.133 -22.359 -2.324 1 30.17 4 CYS B CA 1
ATOM 789 C C . CYS B 1 4 ? -13.055 -21.75 -0.923 1 30.17 4 CYS B C 1
ATOM 791 O O . CYS B 1 4 ? -13.883 -20.922 -0.554 1 30.17 4 CYS B O 1
ATOM 793 N N . ALA B 1 5 ? -12.062 -22.141 0.021 1 26.17 5 ALA B N 1
ATOM 794 C CA . ALA B 1 5 ? -11.648 -22.344 1.409 1 26.17 5 ALA B CA 1
ATOM 795 C C . ALA B 1 5 ? -11.617 -21.016 2.158 1 26.17 5 ALA B C 1
ATOM 797 O O . ALA B 1 5 ? -11.492 -19.953 1.547 1 26.17 5 ALA B O 1
ATOM 798 N N . GLU B 1 6 ? -12 -21.062 3.535 1 25.81 6 GLU B N 1
ATOM 799 C CA . GLU B 1 6 ? -12.172 -20.359 4.809 1 25.81 6 GLU B CA 1
ATOM 800 C C . GLU B 1 6 ? -10.852 -19.781 5.305 1 25.81 6 GLU B C 1
ATOM 802 O O . GLU B 1 6 ? -10.734 -19.406 6.473 1 25.81 6 GLU B O 1
ATOM 807 N N . LYS B 1 7 ? -9.734 -19.672 4.465 1 25.5 7 LYS B N 1
ATOM 808 C CA . LYS B 1 7 ? -8.5 -19.484 5.223 1 25.5 7 LYS B CA 1
ATOM 809 C C . LYS B 1 7 ? -8.609 -18.297 6.168 1 25.5 7 LYS B C 1
ATOM 811 O O . LYS B 1 7 ? -9.258 -17.297 5.848 1 25.5 7 LYS B O 1
ATOM 816 N N . ASN B 1 8 ? -7.941 -18.453 7.34 1 22.3 8 ASN B N 1
ATOM 817 C CA . ASN B 1 8 ? -7.57 -18.078 8.695 1 22.3 8 ASN B CA 1
ATOM 818 C C . ASN B 1 8 ? -6.695 -16.828 8.703 1 22.3 8 ASN B C 1
ATOM 820 O O . ASN B 1 8 ? -5.469 -16.922 8.625 1 22.3 8 ASN B O 1
ATOM 824 N N . TYR B 1 9 ? -6.926 -15.797 7.902 1 28.16 9 TYR B N 1
ATOM 825 C CA . TYR B 1 9 ? -5.973 -14.695 8.031 1 28.16 9 TYR B CA 1
ATOM 826 C C . TYR B 1 9 ? -5.953 -14.156 9.453 1 28.16 9 TYR B C 1
ATOM 828 O O . TYR B 1 9 ? -6.828 -13.383 9.844 1 28.16 9 TYR B O 1
ATOM 836 N N . SER B 1 10 ? -5.461 -14.984 10.453 1 24.53 10 SER B N 1
ATOM 837 C CA . SER B 1 10 ? -5.465 -14.602 11.867 1 24.53 10 SER B CA 1
ATOM 838 C C . SER B 1 10 ? -4.691 -13.305 12.086 1 24.53 10 SER B C 1
ATOM 840 O O . SER B 1 10 ? -4.004 -12.82 11.188 1 24.53 10 SER B O 1
ATOM 842 N N . ALA B 1 11 ? -3.684 -13.383 13.281 1 26.2 11 ALA B N 1
ATOM 843 C CA . ALA B 1 11 ? -3.4 -12.703 14.547 1 26.2 11 ALA B CA 1
ATOM 844 C C . ALA B 1 11 ? -2.344 -11.617 14.359 1 26.2 11 ALA B C 1
ATOM 846 O O . ALA B 1 11 ? -1.149 -11.914 14.281 1 26.2 11 ALA B O 1
ATOM 847 N N . MET B 1 12 ? -2.43 -10.75 13.281 1 28.98 12 MET B N 1
ATOM 848 C CA . MET B 1 12 ? -1.407 -9.703 13.312 1 28.98 12 MET B CA 1
ATOM 849 C C . MET B 1 12 ? -1.319 -9.07 14.703 1 28.98 12 MET B C 1
ATOM 851 O O . MET B 1 12 ? -2.344 -8.82 15.336 1 28.98 12 MET B O 1
ATOM 855 N N . SER B 1 13 ? -0.075 -9.016 15.32 1 24.48 13 SER B N 1
ATOM 856 C CA . SER B 1 13 ? 0.525 -8.75 16.625 1 24.48 13 SER B CA 1
ATOM 857 C C . SER B 1 13 ? 0.202 -7.344 17.109 1 24.48 13 SER B C 1
ATOM 859 O O . SER B 1 13 ? 0.138 -6.406 16.312 1 24.48 13 SER B O 1
ATOM 861 N N . ALA B 1 14 ? -0.267 -7.254 18.469 1 27.45 14 ALA B N 1
ATOM 862 C CA . ALA B 1 14 ? -0.866 -6.332 19.438 1 27.45 14 ALA B CA 1
ATOM 863 C C . ALA B 1 14 ? 0.187 -5.406 20.047 1 27.45 14 ALA B C 1
ATOM 865 O O . ALA B 1 14 ? 0.516 -5.516 21.219 1 27.45 14 ALA B O 1
ATOM 866 N N . ASN B 1 15 ? 1.301 -5.098 19.328 1 30.53 15 ASN B N 1
ATOM 867 C CA . ASN B 1 15 ? 2.24 -4.469 20.25 1 30.53 15 ASN B CA 1
ATOM 868 C C . ASN B 1 15 ? 1.63 -3.246 20.938 1 30.53 15 ASN B C 1
ATOM 870 O O . ASN B 1 15 ? 0.962 -2.439 20.281 1 30.53 15 ASN B O 1
ATOM 874 N N . GLY B 1 16 ? 1.322 -3.271 22.25 1 25.38 16 GLY B N 1
ATOM 875 C CA . GLY B 1 16 ? 0.684 -2.479 23.297 1 25.38 16 GLY B CA 1
ATOM 876 C C . GLY B 1 16 ? 1.439 -1.203 23.625 1 25.38 16 GLY B C 1
ATOM 877 O O . GLY B 1 16 ? 2.172 -1.146 24.609 1 25.38 16 GLY B O 1
ATOM 878 N N . ARG B 1 17 ? 2.225 -0.469 22.938 1 36.25 17 ARG B N 1
ATOM 879 C CA . ARG B 1 17 ? 2.912 0.684 23.516 1 36.25 17 ARG B CA 1
ATOM 880 C C . ARG B 1 17 ? 1.938 1.576 24.281 1 36.25 17 ARG B C 1
ATOM 882 O O . ARG B 1 17 ? 0.782 1.727 23.875 1 36.25 17 ARG B O 1
ATOM 889 N N . PRO B 1 18 ? 2.299 1.965 25.469 1 33.88 18 PRO B N 1
ATOM 890 C CA . PRO B 1 18 ? 1.471 2.752 26.375 1 33.88 18 PRO B CA 1
ATOM 891 C C . PRO B 1 18 ? 1.057 4.098 25.797 1 33.88 18 PRO B C 1
ATOM 893 O O . PRO B 1 18 ? 1.782 4.668 24.969 1 33.88 18 PRO B O 1
ATOM 896 N N . ALA B 1 19 ? -0.276 4.508 25.953 1 36.72 19 ALA B N 1
ATOM 897 C CA . ALA B 1 19 ? -0.967 5.672 25.406 1 36.72 19 ALA B CA 1
ATOM 898 C C . ALA B 1 19 ? -0.389 6.965 25.984 1 36.72 19 ALA B C 1
ATOM 900 O O . ALA B 1 19 ? -0.454 7.203 27.188 1 36.72 19 ALA B O 1
ATOM 901 N N . MET B 1 20 ? 0.867 7.371 25.688 1 38.91 20 MET B N 1
ATOM 902 C CA . MET B 1 20 ? 1.154 8.75 26.078 1 38.91 20 MET B CA 1
ATOM 903 C C . MET B 1 20 ? -0.107 9.609 26.016 1 38.91 20 MET B C 1
ATOM 905 O O . MET B 1 20 ? -1.04 9.297 25.266 1 38.91 20 MET B O 1
ATOM 909 N N . PRO B 1 21 ? -0.247 10.57 27 1 42.38 21 PRO B N 1
ATOM 910 C CA . PRO B 1 21 ? -1.446 11.406 26.969 1 42.38 21 PRO B CA 1
ATOM 911 C C . PRO B 1 21 ? -1.799 11.875 25.562 1 42.38 21 PRO B C 1
ATOM 913 O O . PRO B 1 21 ? -0.912 12.25 24.781 1 42.38 21 PRO B O 1
ATOM 916 N N . ASP B 1 22 ? -2.811 11.289 24.938 1 44.31 22 ASP B N 1
ATOM 917 C CA . ASP B 1 22 ? -3.338 11.312 23.578 1 44.31 22 ASP B CA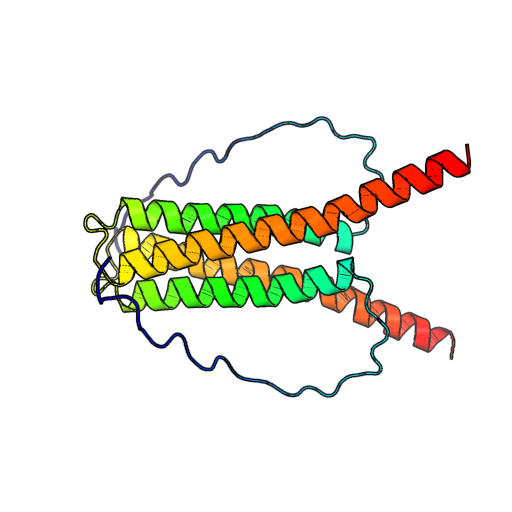 1
ATOM 918 C C . ASP B 1 22 ? -3.416 12.742 23.031 1 44.31 22 ASP B C 1
ATOM 920 O O . ASP B 1 22 ? -4.391 13.453 23.297 1 44.31 22 ASP B O 1
ATOM 924 N N . GLN B 1 23 ? -2.461 13.594 23.438 1 51.19 23 GLN B N 1
ATOM 925 C CA . GLN B 1 23 ? -2.633 14.828 22.672 1 51.19 23 GLN B CA 1
ATOM 926 C C . GLN B 1 23 ? -3.191 14.539 21.281 1 51.19 23 GLN B C 1
ATOM 928 O O . GLN B 1 23 ? -2.625 13.734 20.531 1 51.19 23 GLN B O 1
ATOM 933 N N . LYS B 1 24 ? -4.469 14.758 21.203 1 65.5 24 LYS B N 1
ATOM 934 C CA . LYS B 1 24 ? -5.301 14.359 20.062 1 65.5 24 LYS B CA 1
ATOM 935 C C . LYS B 1 24 ? -4.656 14.758 18.75 1 65.5 24 LYS B C 1
ATOM 937 O O . LYS B 1 24 ? -4.469 15.945 18.469 1 65.5 24 LYS B O 1
ATOM 942 N N . MET B 1 25 ? -3.76 14.094 18.281 1 78 25 MET B N 1
ATOM 943 C CA . MET B 1 25 ? -3.18 14.266 16.953 1 78 25 MET B CA 1
ATOM 944 C C . MET B 1 25 ? -4.246 14.672 15.938 1 78 25 MET B C 1
ATOM 946 O O . MET B 1 25 ? -5.348 14.117 15.938 1 78 25 MET B O 1
ATOM 950 N N . PRO B 1 26 ? -3.951 15.883 15.383 1 80.44 26 PRO B N 1
ATOM 951 C CA . PRO B 1 26 ? -4.91 16.219 14.328 1 80.44 26 PRO B CA 1
ATOM 952 C C . PRO B 1 26 ? -5.246 15.031 13.438 1 80.44 26 PRO B C 1
ATOM 954 O O . PRO B 1 26 ? -4.422 14.125 13.266 1 80.44 26 PRO B O 1
ATOM 957 N N . ARG B 1 27 ? -6.41 14.961 12.984 1 85.5 27 ARG B N 1
ATOM 958 C CA . ARG B 1 27 ? -6.914 13.859 12.172 1 85.5 27 ARG B CA 1
ATOM 959 C C . ARG B 1 27 ? -5.961 13.547 11.023 1 85.5 27 ARG B C 1
ATOM 961 O O . ARG B 1 27 ? -5.695 12.383 10.734 1 85.5 27 ARG B O 1
ATOM 968 N N . VAL B 1 28 ? -5.469 14.609 10.406 1 87.69 28 VAL B N 1
ATOM 969 C CA . VAL B 1 28 ? -4.602 14.43 9.25 1 87.69 28 VAL B CA 1
ATOM 970 C C . VAL B 1 28 ? -3.275 13.805 9.688 1 87.69 28 VAL B C 1
ATOM 972 O O . VAL B 1 28 ? -2.715 12.961 8.984 1 87.69 28 VAL B O 1
ATOM 975 N N . GLU B 1 29 ? -2.826 14.281 10.867 1 87.38 29 GLU B N 1
ATOM 976 C CA . GLU B 1 29 ? -1.582 13.727 11.391 1 87.38 29 GLU B CA 1
ATOM 977 C C . GLU B 1 29 ? -1.743 12.25 11.75 1 87.38 29 GLU B C 1
ATOM 979 O O . GLU B 1 29 ? -0.856 11.438 11.477 1 87.38 29 GLU B O 1
ATOM 984 N N . ARG B 1 30 ? -2.877 11.961 12.289 1 91.62 30 ARG B N 1
ATOM 985 C CA . ARG B 1 30 ? -3.174 10.578 12.633 1 91.62 30 ARG B CA 1
ATOM 986 C C . ARG B 1 30 ? -3.281 9.711 11.383 1 91.62 30 ARG B C 1
ATOM 988 O O . ARG B 1 30 ? -2.871 8.555 11.383 1 91.62 30 ARG B O 1
ATOM 995 N N . ALA B 1 31 ? -3.75 10.281 10.297 1 93.69 31 ALA B N 1
ATOM 996 C CA . ALA B 1 31 ? -3.926 9.555 9.039 1 93.69 31 ALA B CA 1
ATOM 997 C C . ALA B 1 31 ? -2.582 9.125 8.461 1 93.69 31 ALA B C 1
ATOM 999 O O . ALA B 1 31 ? -2.473 8.055 7.863 1 93.69 31 ALA B O 1
ATOM 1000 N N . VAL B 1 32 ? -1.61 9.961 8.719 1 94.75 32 VAL B N 1
ATOM 1001 C CA . VAL B 1 32 ? -0.283 9.633 8.203 1 94.75 32 VAL B CA 1
ATOM 1002 C C . VAL B 1 32 ? 0.279 8.43 8.961 1 94.75 32 VAL B C 1
ATOM 1004 O O . VAL B 1 32 ? 0.846 7.516 8.352 1 94.75 32 VAL B O 1
ATOM 1007 N N . LEU B 1 33 ? 0.03 8.43 10.227 1 93.31 33 LEU B N 1
ATOM 1008 C CA . LEU B 1 33 ? 0.498 7.309 11.031 1 93.31 33 LEU B CA 1
ATOM 1009 C C . LEU B 1 33 ? -0.258 6.035 10.672 1 93.31 33 LEU B C 1
ATOM 1011 O O . LEU B 1 33 ? 0.337 4.957 10.594 1 93.31 33 LEU B O 1
ATOM 1015 N N . GLU B 1 34 ? -1.473 6.199 10.453 1 95.38 34 GLU B N 1
ATOM 1016 C CA . GLU B 1 34 ? -2.287 5.066 10.031 1 95.38 34 GLU B CA 1
ATOM 1017 C C . GLU B 1 34 ? -1.854 4.555 8.664 1 95.38 34 GLU B C 1
ATOM 1019 O O . GLU B 1 34 ? -1.86 3.346 8.414 1 95.38 34 GLU B O 1
ATOM 1024 N N . ALA B 1 35 ? -1.494 5.484 7.824 1 97.44 35 ALA B N 1
ATOM 1025 C CA . ALA B 1 35 ? -1.011 5.098 6.5 1 97.44 35 ALA B CA 1
ATOM 1026 C C . ALA B 1 35 ? 0.243 4.234 6.605 1 97.44 35 ALA B C 1
ATOM 1028 O O . ALA B 1 35 ? 0.388 3.248 5.879 1 97.44 35 ALA B O 1
ATOM 1029 N N . ARG B 1 36 ? 1.103 4.531 7.543 1 97.19 36 ARG B N 1
ATOM 1030 C CA . ARG B 1 36 ? 2.293 3.721 7.777 1 97.19 36 ARG B CA 1
ATOM 1031 C C . ARG B 1 36 ? 1.922 2.27 8.055 1 97.19 36 ARG B C 1
ATOM 1033 O O . ARG B 1 36 ? 2.498 1.352 7.465 1 97.19 36 ARG B O 1
ATOM 1040 N N . ASP B 1 37 ? 0.994 2.068 8.938 1 97.62 37 ASP B N 1
ATOM 1041 C CA . ASP B 1 37 ? 0.571 0.72 9.312 1 97.62 37 ASP B CA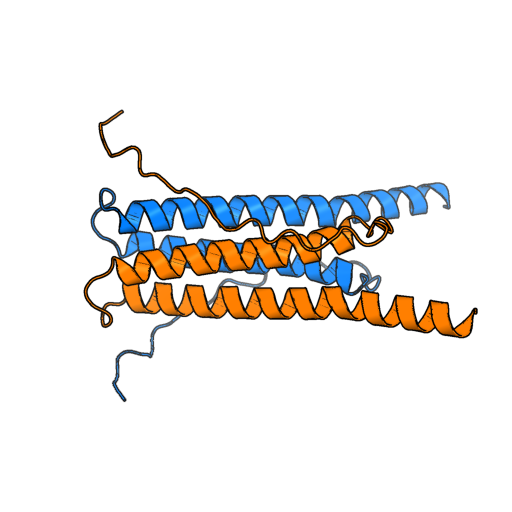 1
ATOM 1042 C C . ASP B 1 37 ? -0.1 0.014 8.133 1 97.62 37 ASP B C 1
ATOM 1044 O O . ASP B 1 37 ? 0.062 -1.194 7.953 1 97.62 37 ASP B O 1
ATOM 1048 N N . LYS B 1 38 ? -0.815 0.747 7.391 1 97.69 38 LYS B N 1
ATOM 1049 C CA . LYS B 1 38 ? -1.495 0.211 6.215 1 97.69 38 LYS B CA 1
ATOM 1050 C C . LYS B 1 38 ? -0.491 -0.244 5.16 1 97.69 38 LYS B C 1
ATOM 1052 O O . LYS B 1 38 ? -0.664 -1.299 4.547 1 97.69 38 LYS B O 1
ATOM 1057 N N . PHE B 1 39 ? 0.612 0.488 4.949 1 98.31 39 PHE B N 1
ATOM 1058 C CA . PHE B 1 39 ? 1.68 0.063 4.051 1 98.31 39 PHE B CA 1
ATOM 1059 C C . PHE B 1 39 ? 2.334 -1.217 4.555 1 98.31 39 PHE B C 1
ATOM 1061 O O . PHE B 1 39 ? 2.633 -2.119 3.77 1 98.31 39 PHE B O 1
ATOM 1068 N N . ALA B 1 40 ? 2.494 -1.332 5.855 1 98.25 40 ALA B N 1
ATOM 1069 C CA . ALA B 1 40 ? 3.09 -2.533 6.434 1 9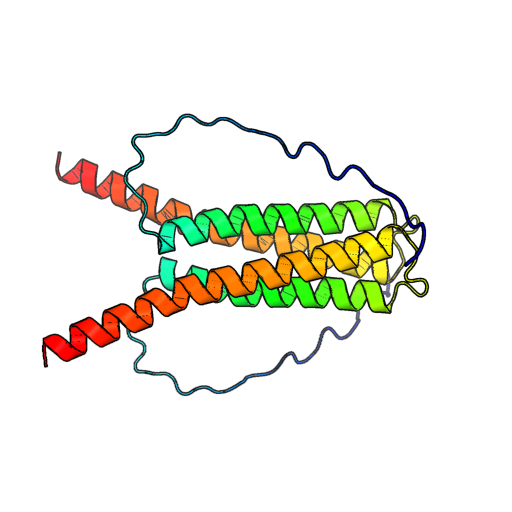8.25 40 ALA B CA 1
ATOM 1070 C C . ALA B 1 40 ? 2.215 -3.756 6.18 1 98.25 40 ALA B C 1
ATOM 1072 O O . ALA B 1 40 ? 2.725 -4.848 5.914 1 98.25 40 ALA B O 1
ATOM 1073 N N . ARG B 1 41 ? 0.93 -3.57 6.27 1 98 41 ARG B N 1
ATOM 1074 C CA . ARG B 1 41 ? 0.003 -4.668 6 1 98 41 ARG B CA 1
ATOM 1075 C C . ARG B 1 41 ? 0.081 -5.105 4.543 1 98 41 ARG B C 1
ATOM 1077 O O . ARG B 1 41 ? 0.07 -6.301 4.246 1 98 41 ARG B O 1
ATOM 1084 N N . LEU B 1 42 ? 0.177 -4.195 3.615 1 98.56 42 LEU B N 1
ATOM 1085 C CA . LEU B 1 42 ? 0.296 -4.527 2.199 1 98.56 42 LEU B CA 1
ATOM 1086 C C . LEU B 1 42 ? 1.635 -5.195 1.909 1 98.56 42 LEU B C 1
ATOM 1088 O O . LEU B 1 42 ? 1.703 -6.141 1.119 1 98.56 42 LEU B O 1
ATOM 1092 N N . GLU B 1 43 ? 2.699 -4.734 2.514 1 98.56 43 GLU B N 1
ATOM 1093 C CA . GLU B 1 43 ? 3.988 -5.41 2.406 1 98.56 43 GLU B CA 1
ATOM 1094 C C . GLU B 1 43 ? 3.875 -6.883 2.789 1 98.56 43 GLU B C 1
ATOM 1096 O O . GLU B 1 43 ? 4.395 -7.754 2.088 1 98.56 43 GLU B O 1
ATOM 1101 N N . ALA B 1 44 ? 3.211 -7.141 3.893 1 98.31 44 ALA B N 1
ATOM 1102 C CA . ALA B 1 44 ? 3.047 -8.508 4.383 1 98.31 44 ALA B CA 1
ATOM 1103 C C . ALA B 1 44 ? 2.299 -9.367 3.365 1 98.31 44 ALA B C 1
ATOM 1105 O O . ALA B 1 44 ? 2.652 -10.523 3.146 1 98.31 44 ALA B O 1
ATOM 1106 N N . LEU B 1 45 ? 1.318 -8.812 2.734 1 97.81 45 LEU B N 1
ATOM 1107 C CA . LEU B 1 45 ? 0.566 -9.562 1.736 1 97.81 45 LEU B CA 1
ATOM 1108 C C . LEU B 1 45 ? 1.461 -9.961 0.568 1 97.81 45 LEU B C 1
ATOM 1110 O O . LEU B 1 45 ? 1.407 -11.102 0.099 1 97.81 45 LEU B O 1
ATOM 1114 N N . PHE B 1 46 ? 2.332 -9.094 0.086 1 97.94 46 PHE B N 1
ATOM 1115 C CA . PHE B 1 46 ? 3.285 -9.422 -0.968 1 97.94 46 PHE B CA 1
ATOM 1116 C C . PHE B 1 46 ? 4.223 -10.539 -0.524 1 97.94 46 PHE B C 1
ATOM 1118 O O . PHE B 1 46 ? 4.551 -11.43 -1.311 1 97.94 46 PHE B O 1
ATOM 1125 N N . HIS B 1 47 ? 4.656 -10.484 0.75 1 98 47 HIS B N 1
ATOM 1126 C CA . HIS B 1 47 ? 5.57 -11.508 1.253 1 98 47 HIS B CA 1
ATOM 1127 C C . HIS B 1 47 ? 4.918 -12.883 1.252 1 98 47 HIS B C 1
ATOM 1129 O O . HIS B 1 47 ? 5.555 -13.875 0.906 1 98 47 HIS B O 1
ATOM 1135 N N . VAL B 1 48 ? 3.697 -12.992 1.581 1 97.88 48 VAL B N 1
ATOM 1136 C CA . VAL B 1 48 ? 2.99 -14.266 1.593 1 97.88 48 VAL B CA 1
ATOM 1137 C C . VAL B 1 48 ? 2.873 -14.805 0.169 1 97.88 48 VAL B C 1
ATOM 1139 O O . VAL B 1 48 ? 3.059 -16 -0.064 1 97.88 48 VAL B O 1
ATOM 1142 N N . ILE B 1 49 ? 2.549 -13.961 -0.811 1 97 49 ILE B N 1
ATOM 1143 C CA . ILE B 1 49 ? 2.463 -14.375 -2.209 1 97 49 ILE B CA 1
ATOM 1144 C C . ILE B 1 49 ? 3.799 -14.961 -2.656 1 97 49 ILE B C 1
ATOM 1146 O O . ILE B 1 49 ? 3.838 -16.031 -3.268 1 97 49 ILE B O 1
ATOM 1150 N N . LYS B 1 50 ? 4.891 -14.328 -2.33 1 96.5 50 LYS B N 1
ATOM 1151 C CA . LYS B 1 50 ? 6.227 -14.805 -2.67 1 96.5 50 LYS B CA 1
ATOM 1152 C C . LYS B 1 50 ? 6.477 -16.188 -2.102 1 96.5 50 LYS B C 1
ATOM 1154 O O . LYS B 1 50 ? 7.02 -17.062 -2.787 1 96.5 50 LYS B O 1
ATOM 1159 N N . GLU B 1 51 ? 6.109 -16.312 -0.932 1 96.25 51 GLU B N 1
ATOM 1160 C CA . GLU B 1 51 ? 6.332 -17.594 -0.247 1 96.25 51 GLU B CA 1
ATOM 1161 C C . GLU B 1 51 ? 5.562 -18.719 -0.921 1 96.25 51 GLU B C 1
ATOM 1163 O O . GLU B 1 51 ? 6.008 -19.875 -0.917 1 96.25 51 GLU B O 1
ATOM 1168 N N . ARG B 1 52 ? 4.461 -18.375 -1.492 1 94.69 52 ARG B N 1
ATOM 1169 C CA . ARG B 1 52 ? 3.592 -19.375 -2.1 1 94.69 52 ARG B CA 1
ATOM 1170 C C . ARG B 1 52 ? 4.004 -19.656 -3.539 1 94.69 52 ARG B C 1
ATOM 1172 O O . ARG B 1 52 ? 3.621 -20.672 -4.113 1 94.69 52 ARG B O 1
ATOM 1179 N N . LEU B 1 53 ? 4.699 -18.625 -4.102 1 92.88 53 LEU B N 1
ATOM 1180 C CA . LEU B 1 53 ? 5.184 -18.812 -5.469 1 92.88 53 LEU B CA 1
ATOM 1181 C C . LEU B 1 53 ? 6.473 -19.625 -5.484 1 92.88 53 LEU B C 1
ATOM 1183 O O . LEU B 1 53 ? 7.395 -19.344 -4.711 1 92.88 53 LEU B O 1
ATOM 1187 N N . GLU B 1 54 ? 6.582 -20.859 -5.438 1 82.38 54 GLU B N 1
ATOM 1188 C CA . GLU B 1 54 ? 7.609 -21.891 -5.355 1 82.38 54 GLU B CA 1
ATOM 1189 C C . GLU B 1 54 ? 8.883 -21.469 -6.078 1 82.38 54 GLU B C 1
ATOM 1191 O O . GLU B 1 54 ? 9.992 -21.75 -5.621 1 82.38 54 GLU B O 1
ATOM 1196 N N . ASP B 1 55 ? 8.805 -20.797 -7.18 1 90.12 55 ASP B N 1
ATOM 1197 C CA . ASP B 1 55 ? 9.945 -20.391 -8 1 90.12 55 ASP B CA 1
ATOM 1198 C C . ASP B 1 55 ? 10.18 -18.891 -7.93 1 90.12 55 ASP B C 1
ATOM 1200 O O . ASP B 1 55 ? 9.312 -18.109 -8.312 1 90.12 55 ASP B O 1
ATOM 1204 N N . ASP B 1 56 ? 11.328 -18.484 -7.508 1 89.5 56 ASP B N 1
ATOM 1205 C CA . ASP B 1 56 ? 11.672 -17.078 -7.344 1 89.5 56 ASP B CA 1
ATOM 1206 C C . ASP B 1 56 ? 12.156 -16.484 -8.664 1 89.5 56 ASP B C 1
ATOM 1208 O O . ASP B 1 56 ? 12.578 -15.32 -8.703 1 89.5 56 ASP B O 1
ATOM 1212 N N . CYS B 1 57 ? 12.086 -17.156 -9.727 1 91 57 CYS B N 1
ATOM 1213 C CA . CYS B 1 57 ? 12.555 -16.672 -11.016 1 91 57 CYS B CA 1
ATOM 1214 C C . CYS B 1 57 ? 11.383 -16.328 -11.93 1 91 57 CYS B C 1
ATOM 1216 O O . CYS B 1 57 ? 11.578 -15.93 -13.078 1 91 57 CYS B O 1
ATOM 1218 N N . THR B 1 58 ? 10.234 -16.453 -11.414 1 92.44 58 THR B N 1
ATOM 1219 C CA . THR B 1 58 ? 9.07 -16.125 -12.219 1 92.44 58 THR B CA 1
ATOM 1220 C C . THR B 1 58 ? 8.812 -14.625 -12.203 1 92.44 58 THR B C 1
ATOM 1222 O O . THR B 1 58 ? 9.242 -13.922 -11.281 1 92.44 58 THR B O 1
ATOM 1225 N N . TYR B 1 59 ? 8.109 -14.148 -13.227 1 94.81 59 TYR B N 1
ATOM 1226 C CA . TYR B 1 59 ? 7.723 -12.742 -13.328 1 94.81 59 TYR B CA 1
ATOM 1227 C C . TYR B 1 59 ? 6.824 -12.336 -12.172 1 94.81 59 TYR B C 1
ATOM 1229 O O . TYR B 1 59 ? 6.996 -11.266 -11.586 1 94.81 59 TYR B O 1
ATOM 1237 N N . GLU B 1 60 ? 5.945 -13.289 -11.75 1 94.94 60 GLU B N 1
ATOM 1238 C CA . GLU B 1 60 ? 5.027 -13.016 -10.648 1 94.94 60 GLU B CA 1
ATOM 1239 C C . GLU B 1 60 ? 5.777 -12.828 -9.328 1 94.94 60 GLU B C 1
ATOM 1241 O O . GLU B 1 60 ? 5.438 -11.953 -8.531 1 94.94 60 GLU B O 1
ATOM 1246 N N . TRP B 1 61 ? 6.75 -13.617 -9.18 1 96.12 61 TRP B N 1
ATOM 1247 C CA . TRP B 1 61 ? 7.555 -13.508 -7.969 1 96.12 61 TRP B CA 1
ATOM 1248 C C . TRP B 1 61 ? 8.305 -12.18 -7.926 1 96.12 61 TRP B C 1
ATOM 1250 O O . TRP B 1 61 ? 8.328 -11.5 -6.898 1 96.12 61 TRP B O 1
ATOM 1260 N N . LEU B 1 62 ? 8.852 -11.758 -9.055 1 97.06 62 LEU B N 1
ATOM 1261 C CA . LEU B 1 62 ? 9.594 -10.5 -9.141 1 97.06 62 LEU B CA 1
ATOM 1262 C C . LEU B 1 62 ? 8.68 -9.312 -8.883 1 97.06 62 LEU B C 1
ATOM 1264 O O . LEU B 1 62 ? 9.078 -8.359 -8.195 1 97.06 62 LEU B O 1
ATOM 1268 N N . LEU B 1 63 ? 7.484 -9.391 -9.352 1 97.44 63 LEU B N 1
ATOM 1269 C CA . LEU B 1 63 ? 6.512 -8.328 -9.117 1 97.44 63 LEU B CA 1
ATOM 1270 C C . LEU B 1 63 ? 6.133 -8.25 -7.645 1 97.44 63 LEU B C 1
ATOM 1272 O O . LEU B 1 63 ? 6.02 -7.156 -7.086 1 97.44 63 LEU B O 1
ATOM 1276 N N . ALA B 1 64 ? 5.953 -9.375 -6.996 1 97.88 64 ALA B N 1
ATOM 1277 C CA . ALA B 1 64 ? 5.648 -9.414 -5.566 1 97.88 64 ALA B CA 1
ATOM 1278 C C . ALA B 1 64 ? 6.801 -8.852 -4.742 1 97.88 64 ALA B C 1
ATOM 1280 O O . ALA B 1 64 ? 6.582 -8.125 -3.771 1 97.88 64 ALA B O 1
ATOM 1281 N N . ASP B 1 65 ? 8.023 -9.148 -5.168 1 97.75 65 ASP B N 1
ATOM 1282 C CA . ASP B 1 65 ? 9.211 -8.617 -4.504 1 97.75 65 ASP B CA 1
ATOM 1283 C C . ASP B 1 65 ? 9.281 -7.098 -4.637 1 97.75 65 ASP B C 1
ATOM 1285 O O . ASP B 1 65 ? 9.547 -6.398 -3.658 1 97.75 65 ASP B O 1
ATOM 1289 N N . LEU B 1 66 ? 9.062 -6.602 -5.789 1 97.69 66 LEU B N 1
ATOM 1290 C CA . LEU B 1 66 ? 9.016 -5.164 -6.039 1 97.69 66 LEU B CA 1
ATOM 1291 C C . LEU B 1 66 ? 7.914 -4.508 -5.215 1 97.69 66 LEU B C 1
ATOM 1293 O O . LEU B 1 66 ? 8.125 -3.447 -4.621 1 97.69 66 LEU B O 1
ATOM 1297 N N . GLY B 1 67 ? 6.727 -5.195 -5.172 1 98.31 67 GLY B N 1
ATOM 1298 C CA . GLY B 1 67 ? 5.625 -4.703 -4.363 1 98.31 67 GLY B CA 1
ATOM 1299 C C . GLY B 1 67 ? 5.957 -4.621 -2.885 1 98.31 67 GLY B C 1
ATOM 1300 O O . GLY B 1 67 ? 5.68 -3.609 -2.236 1 98.31 67 GLY B O 1
ATOM 1301 N N . ALA B 1 68 ? 6.613 -5.574 -2.352 1 98.06 68 ALA B N 1
ATOM 1302 C CA . ALA B 1 68 ? 7.012 -5.613 -0.947 1 98.06 68 ALA B CA 1
ATOM 1303 C C . ALA B 1 68 ? 7.996 -4.492 -0.625 1 98.06 68 ALA B C 1
ATOM 1305 O O . ALA B 1 68 ? 7.832 -3.777 0.365 1 98.06 68 ALA B O 1
ATOM 1306 N N . ALA B 1 69 ? 8.961 -4.332 -1.476 1 98.25 69 ALA B N 1
ATOM 1307 C CA . ALA B 1 69 ? 9.977 -3.297 -1.283 1 98.25 69 ALA B CA 1
ATOM 1308 C C . ALA B 1 69 ? 9.359 -1.902 -1.361 1 98.25 69 ALA B C 1
ATOM 1310 O O . ALA B 1 69 ? 9.672 -1.029 -0.551 1 98.25 69 ALA B O 1
ATOM 1311 N N . THR B 1 70 ? 8.508 -1.687 -2.279 1 98.38 70 THR B N 1
ATOM 1312 C CA . THR B 1 70 ? 7.836 -0.408 -2.479 1 98.38 70 THR B CA 1
ATOM 1313 C C . THR B 1 70 ? 6.969 -0.061 -1.272 1 98.38 70 THR B C 1
ATOM 1315 O O . THR B 1 70 ? 7.027 1.06 -0.762 1 98.38 70 THR B O 1
ATOM 1318 N N . ALA B 1 71 ? 6.199 -1.014 -0.79 1 98.56 71 ALA B N 1
ATOM 1319 C CA . ALA B 1 71 ? 5.355 -0.803 0.384 1 98.56 71 ALA B CA 1
ATOM 1320 C C . ALA B 1 71 ? 6.199 -0.473 1.612 1 98.56 71 ALA B C 1
ATOM 1322 O O . ALA B 1 71 ? 5.844 0.411 2.396 1 98.56 71 ALA B O 1
ATOM 1323 N N . ALA B 1 72 ? 7.301 -1.102 1.786 1 98.44 72 ALA B N 1
ATOM 1324 C CA . ALA B 1 72 ? 8.219 -0.84 2.896 1 98.44 72 ALA B CA 1
ATOM 1325 C C . ALA B 1 72 ? 8.758 0.583 2.834 1 98.44 72 ALA B C 1
ATOM 1327 O O . ALA B 1 72 ? 8.805 1.283 3.848 1 98.44 72 ALA B O 1
ATOM 1328 N N . GLN B 1 73 ? 9.188 0.999 1.68 1 98.44 73 GLN B N 1
ATOM 1329 C CA . GLN B 1 73 ? 9.711 2.346 1.49 1 98.44 73 GLN B CA 1
ATOM 1330 C C . GLN B 1 73 ? 8.664 3.398 1.839 1 98.44 73 GLN B C 1
ATOM 1332 O O . GLN B 1 73 ? 8.969 4.395 2.496 1 98.44 73 GLN B O 1
ATOM 1337 N N . TYR B 1 74 ? 7.461 3.17 1.438 1 97.75 74 TYR B N 1
ATOM 1338 C CA . TYR B 1 74 ? 6.383 4.109 1.734 1 97.75 74 TYR B CA 1
ATOM 1339 C C . TYR B 1 74 ? 6.121 4.184 3.234 1 97.75 74 TYR B C 1
ATOM 1341 O O . TYR B 1 74 ? 5.875 5.262 3.775 1 97.75 74 TYR B O 1
ATOM 1349 N N . ALA B 1 75 ? 6.156 3.066 3.943 1 97.38 75 ALA B N 1
ATOM 1350 C CA . ALA B 1 75 ? 5.984 3.035 5.395 1 97.38 75 ALA B CA 1
ATOM 1351 C C . ALA B 1 75 ? 7.047 3.881 6.09 1 97.38 75 ALA B C 1
ATOM 1353 O O . ALA B 1 75 ? 6.734 4.664 6.992 1 97.38 75 ALA B O 1
ATOM 1354 N N . VAL B 1 76 ? 8.227 3.783 5.625 1 97.31 76 VAL B N 1
ATOM 1355 C CA . VAL B 1 76 ? 9.336 4.539 6.195 1 97.31 76 VAL B CA 1
ATOM 1356 C C . VAL B 1 76 ? 9.109 6.031 5.973 1 97.31 76 VAL B C 1
ATOM 1358 O O . VAL B 1 76 ? 9.312 6.84 6.887 1 97.31 76 VAL B O 1
ATOM 1361 N N . GLU B 1 77 ? 8.695 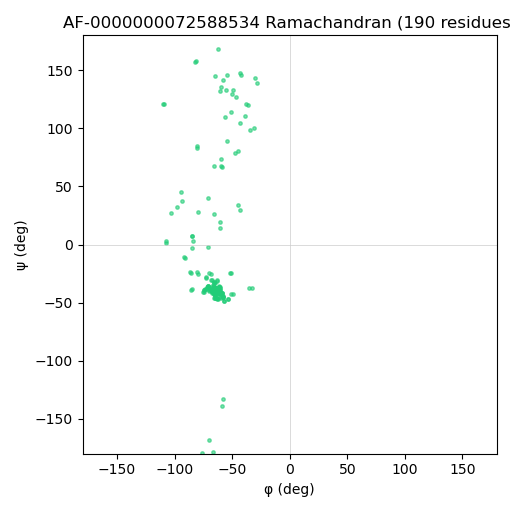6.402 4.785 1 95.12 77 GLU B N 1
ATOM 1362 C CA . GLU B 1 77 ? 8.422 7.797 4.453 1 95.12 77 GLU B CA 1
ATOM 1363 C C . GLU B 1 77 ? 7.352 8.383 5.375 1 95.12 77 GLU B C 1
ATOM 1365 O O . GLU B 1 77 ? 7.52 9.477 5.91 1 95.12 77 GLU B O 1
ATOM 1370 N N . MET B 1 78 ? 6.258 7.66 5.617 1 95.38 78 MET B N 1
ATOM 1371 C CA . MET B 1 78 ? 5.188 8.117 6.5 1 95.38 78 MET B CA 1
ATOM 1372 C C . MET B 1 78 ? 5.684 8.25 7.938 1 95.38 78 MET B C 1
ATOM 1374 O O . MET B 1 78 ? 5.316 9.188 8.641 1 95.38 78 MET B O 1
ATOM 1378 N N . ASN B 1 79 ? 6.5 7.348 8.344 1 94.25 79 ASN B N 1
ATOM 1379 C CA . ASN B 1 79 ? 7.078 7.383 9.68 1 94.25 79 ASN B CA 1
ATOM 1380 C C . ASN B 1 79 ? 7.918 8.641 9.898 1 94.25 79 ASN B C 1
ATOM 1382 O O . ASN B 1 79 ? 7.824 9.281 10.945 1 94.25 79 ASN B O 1
ATOM 1386 N N . GLN B 1 80 ? 8.664 9 8.891 1 93.5 80 GLN B N 1
ATOM 1387 C CA . GLN B 1 80 ? 9.516 10.18 8.961 1 93.5 80 GLN B CA 1
ATOM 1388 C C . GLN B 1 80 ? 8.68 11.461 9.047 1 93.5 80 GLN B C 1
ATOM 1390 O O . GLN B 1 80 ? 9.008 12.367 9.805 1 93.5 80 GLN B O 1
ATOM 1395 N N . ILE B 1 81 ? 7.574 11.43 8.375 1 90.25 81 ILE B N 1
ATOM 1396 C CA . ILE B 1 81 ? 6.691 12.594 8.375 1 90.25 81 ILE B CA 1
ATOM 1397 C C . ILE B 1 81 ? 5.965 12.688 9.711 1 90.25 81 ILE B C 1
ATOM 1399 O O . ILE B 1 81 ? 5.793 13.781 10.258 1 90.25 81 ILE B O 1
ATOM 1403 N N . GLY B 1 82 ? 5.57 11.586 10.242 1 85.81 82 GLY B N 1
ATOM 1404 C CA . GLY B 1 82 ? 4.902 11.555 11.531 1 85.81 82 GLY B CA 1
ATOM 1405 C C . GLY B 1 82 ? 5.793 11.984 12.68 1 85.81 82 GLY B C 1
ATOM 1406 O O . GLY B 1 82 ? 5.332 12.648 13.617 1 85.81 82 GLY B O 1
ATOM 1407 N N . GLN B 1 83 ? 7.047 11.641 12.688 1 83.94 83 GLN B N 1
ATOM 1408 C CA . GLN B 1 83 ? 8 11.914 13.758 1 83.94 83 GLN B CA 1
ATOM 1409 C C . GLN B 1 83 ? 8.43 13.383 13.742 1 83.94 83 GLN B C 1
ATOM 1411 O O . GLN B 1 83 ? 8.766 13.945 14.781 1 83.94 83 GLN B O 1
ATOM 1416 N N . GLN B 1 84 ? 8.656 13.938 12.664 1 73.75 84 GLN B N 1
ATOM 1417 C CA . GLN B 1 84 ? 9.078 15.328 12.57 1 73.75 84 GLN B CA 1
ATOM 1418 C C . GLN B 1 84 ? 8.141 16.234 13.352 1 73.75 84 GLN B C 1
ATOM 1420 O O . GLN B 1 84 ? 8.586 17.234 13.938 1 73.75 84 GLN B O 1
ATOM 1425 N N . ARG B 1 85 ? 6.969 15.883 13.562 1 61.12 85 ARG B N 1
ATOM 1426 C CA . ARG B 1 85 ? 6.062 16.734 14.336 1 61.12 85 ARG B CA 1
ATOM 1427 C C . ARG B 1 85 ? 6.23 16.484 15.836 1 61.12 85 ARG B C 1
ATOM 1429 O O . ARG B 1 85 ? 6.129 17.422 16.641 1 61.12 85 ARG B O 1
ATOM 1436 N N . SER B 1 86 ? 6.43 15.203 16.141 1 58.56 86 SER B N 1
ATOM 1437 C CA . SER B 1 86 ? 6.66 14.961 17.562 1 58.56 86 SER B CA 1
ATOM 1438 C C . SER B 1 86 ? 7.914 15.688 18.047 1 58.56 86 SER B C 1
ATOM 1440 O O . SER B 1 86 ? 7.941 16.203 19.172 1 58.56 86 SER B O 1
ATOM 1442 N N . ALA B 1 87 ? 8.883 15.75 17.234 1 57.09 87 ALA B N 1
ATOM 1443 C CA . ALA B 1 87 ? 10.117 16.422 17.641 1 57.09 87 ALA B CA 1
ATOM 1444 C C . ALA B 1 87 ? 9.922 17.922 17.719 1 57.09 87 ALA B C 1
ATOM 1446 O O . ALA B 1 87 ? 10.43 18.578 18.625 1 57.09 87 ALA B O 1
ATOM 1447 N N . LYS B 1 88 ? 9.156 18.484 16.844 1 56.97 88 LYS B N 1
ATOM 1448 C CA . LYS B 1 88 ? 8.953 19.938 16.859 1 56.97 88 LYS B CA 1
ATOM 1449 C C . LYS B 1 88 ? 8.062 20.344 18.031 1 56.97 88 LYS B C 1
ATOM 1451 O O . LYS B 1 88 ? 8.289 21.391 18.641 1 56.97 88 LYS B O 1
ATOM 1456 N N . GLN B 1 89 ? 7.059 19.562 18.328 1 53.97 89 GLN B N 1
ATOM 1457 C CA . GLN B 1 89 ? 6.203 19.891 19.469 1 53.97 89 GLN B CA 1
ATOM 1458 C C . GLN B 1 89 ? 6.969 19.781 20.781 1 53.97 89 GLN B C 1
ATOM 1460 O O . GLN B 1 89 ? 6.781 20.609 21.688 1 53.97 89 GLN B O 1
ATOM 1465 N N . SER B 1 90 ? 7.809 18.781 20.828 1 55.03 90 SER B N 1
ATOM 1466 C CA . SER B 1 90 ? 8.586 18.641 22.047 1 55.03 90 SER B CA 1
ATOM 1467 C C . SER B 1 90 ? 9.555 19.812 22.219 1 55.03 90 SER B C 1
ATOM 1469 O O . SER B 1 90 ? 9.758 20.297 23.344 1 55.03 90 SER B O 1
ATOM 1471 N N . SER B 1 91 ? 10.109 20.281 21.094 1 53.91 91 SER B N 1
ATOM 1472 C CA . SER B 1 91 ? 11.062 21.391 21.203 1 53.91 91 SER B CA 1
ATOM 1473 C C . SER B 1 91 ? 10.367 22.688 21.578 1 53.91 91 SER B C 1
ATOM 1475 O O . SER B 1 91 ? 10.906 23.5 22.328 1 53.91 91 SER B O 1
ATOM 1477 N N . GLN B 1 92 ? 9.18 22.891 21.094 1 51 92 GLN B N 1
ATOM 1478 C CA . GLN B 1 92 ? 8.453 24.125 21.422 1 51 92 GLN B CA 1
ATOM 1479 C C . GLN B 1 92 ? 7.996 24.109 22.875 1 51 92 GLN B C 1
ATOM 1481 O O . GLN B 1 92 ? 8.008 25.156 23.547 1 51 92 GLN B O 1
ATOM 1486 N N . ASN B 1 93 ? 7.645 22.938 23.281 1 54.5 93 ASN B N 1
ATOM 1487 C CA . ASN B 1 93 ? 7.242 22.844 24.688 1 54.5 93 ASN B CA 1
ATOM 1488 C C . ASN B 1 93 ? 8.422 23.078 25.625 1 54.5 93 ASN B C 1
ATOM 1490 O O . ASN B 1 93 ? 8.25 23.625 26.719 1 54.5 93 ASN B O 1
ATOM 1494 N N . GLU B 1 94 ? 9.57 22.719 25.188 1 56.03 94 GLU B N 1
ATOM 1495 C CA . GLU B 1 94 ? 10.742 22.906 26.031 1 56.03 94 GLU B CA 1
ATOM 1496 C C . GLU B 1 94 ? 11.117 24.391 26.109 1 56.03 94 GLU B C 1
ATOM 1498 O O . GLU B 1 94 ? 11.578 24.859 27.156 1 56.03 94 GLU B O 1
ATOM 1503 N N . VAL B 1 95 ? 10.836 25.172 25.141 1 61 95 VAL B N 1
ATOM 1504 C CA . VAL B 1 95 ? 11.234 26.562 25.141 1 61 95 VAL B CA 1
ATOM 1505 C C . VAL B 1 95 ? 10.258 27.391 25.984 1 61 95 VAL B C 1
ATOM 1507 O O . VAL B 1 95 ? 10.602 28.469 26.469 1 61 95 VAL B O 1
ATOM 1510 N N . ILE B 1 96 ? 9.031 26.812 26.094 1 57.97 96 ILE B N 1
ATOM 1511 C CA . ILE B 1 96 ? 8.039 27.594 26.828 1 57.97 96 ILE B CA 1
ATOM 1512 C C . ILE B 1 96 ? 8.078 27.188 28.297 1 57.97 96 ILE B C 1
ATOM 1514 O O . ILE B 1 96 ? 7.555 27.906 29.156 1 57.97 96 ILE B O 1
ATOM 1518 N N . ALA B 1 97 ? 8.758 26.141 28.578 1 53.28 97 ALA B N 1
ATOM 1519 C CA . ALA B 1 97 ? 8.875 25.812 29.984 1 53.28 97 ALA B CA 1
ATOM 1520 C C . ALA B 1 97 ? 10.062 26.547 30.625 1 53.28 97 ALA B C 1
ATOM 1522 O O . ALA B 1 97 ? 11.07 26.781 29.969 1 53.28 97 ALA B O 1
#

Secondary structure (DSSP, 8-state):
--SGGG--------------------HHHHHHHHHHHHHHHHHHHHHHHHHHSS-TTSHHHHHHHHHHHHHHHHHHHHHHHHHHHHHHHHHHHHHH-/--------------------------HHHHHHHHHHHHHHHHHHHHHHHHHHSS-TTSHHHHHHHHHHHHHHHHHHHHHHHHHHHHHHHHHHHHHH-

pLDDT: mean 73.64, std 27.98, range [20.25, 98.56]

Nearest PDB structures (foldseek):
  3lss-assembly1_A  TM=8.442E-01  e=3.772E+00  Trypanosoma brucei
  8d74-assembly1_D  TM=4.842E-01  e=3.552E+00  Homo sapiens
  3g6b-assembly1_B  TM=7.488E-01  e=2.960E+00  Thermotoga maritima
  3lss-assembly1_A  TM=8.430E-01  e=4.757E+00  Trypanosoma brucei
  5j45-assembly1_A  TM=6.594E-01  e=8.111E+00  Drosophila melanogaster

Radius of gyration: 20.28 Å; Cα contacts (8 Å, |Δi|>4): 163; chains: 2; bounding box: 45×61×49 Å

Foldseek 3Di:
DDDPPDDDPDDPDDPCDDDDPCPPPDPVLVVLLVLLVVLVVQLVVLVVVLVVPPDCPDPSNVVSVVSNVVSNVSSVVSVVVSVVVVVVVVVVVVVVD/DDDPDPDDPDDDDDPCPDCDPCPPPPPVLVVLLVLLVVLVVQLVVLVVVLVVPPDCPDPSNVVSVVSNVVSNVSSVVSVVVSVVVVVVVVVVVVVVD

Solvent-accessible surface area (backbone atoms only — not comparable to full-atom values): 11126 Å² total; per-residue (Å²): 138,78,82,80,70,74,77,78,84,74,79,85,80,76,86,72,74,78,80,61,82,72,68,74,59,53,67,52,52,45,47,26,49,49,46,21,55,52,24,49,54,52,19,50,51,24,51,53,38,38,70,66,43,86,55,79,82,39,70,52,30,48,50,25,50,51,44,24,53,52,24,48,53,51,22,53,52,28,48,54,58,49,45,58,50,57,55,50,52,52,52,52,51,55,71,72,95,136,78,82,81,78,84,81,76,83,73,83,80,82,75,83,75,75,78,81,60,84,71,69,76,59,53,67,52,51,44,46,26,49,48,46,21,55,52,24,49,53,52,20,51,50,23,51,54,38,38,69,66,42,84,53,81,82,39,71,50,29,49,52,27,50,52,43,23,52,52,26,47,52,50,21,51,53,28,48,54,59,49,45,56,48,56,53,51,51,52,52,54,52,55,70,73,97